Protein AF-A0A1S8YII2-F1 (afdb_monomer)

Structure (mmCIF, N/CA/C/O backbone):
data_AF-A0A1S8YII2-F1
#
_entry.id   AF-A0A1S8YII2-F1
#
loop_
_atom_site.group_PDB
_atom_site.id
_atom_site.type_symbol
_atom_site.label_atom_id
_atom_site.label_alt_id
_atom_site.label_comp_id
_atom_site.label_asym_id
_atom_site.label_entity_id
_atom_site.label_seq_id
_atom_site.pdbx_PDB_ins_code
_atom_site.Cartn_x
_atom_site.Cartn_y
_atom_site.Cartn_z
_atom_site.occupancy
_atom_site.B_iso_or_equiv
_atom_site.auth_seq_id
_atom_site.auth_comp_id
_atom_site.auth_asym_id
_atom_site.auth_atom_id
_atom_site.pdbx_PDB_model_num
ATOM 1 N N . MET A 1 1 ? -54.851 8.291 61.340 1.00 39.44 1 MET A N 1
ATOM 2 C CA . MET A 1 1 ? -53.600 7.552 61.065 1.00 39.44 1 MET A CA 1
ATOM 3 C C . MET A 1 1 ? -53.295 7.708 59.585 1.00 39.44 1 MET A C 1
ATOM 5 O O . MET A 1 1 ? -54.021 7.155 58.773 1.00 39.44 1 MET A O 1
ATOM 9 N N . ASN A 1 2 ? -52.313 8.543 59.239 1.00 35.53 2 ASN A N 1
ATOM 10 C CA . ASN A 1 2 ? -51.890 8.754 57.853 1.00 35.53 2 ASN A CA 1
ATOM 11 C C . ASN A 1 2 ? -50.880 7.670 57.471 1.00 35.53 2 ASN A C 1
ATOM 13 O O . ASN A 1 2 ? -49.806 7.597 58.065 1.00 35.53 2 ASN A O 1
ATOM 17 N N . ILE A 1 3 ? -51.229 6.841 56.490 1.00 39.84 3 ILE A N 1
ATOM 18 C CA . ILE A 1 3 ? -50.326 5.858 55.891 1.00 39.84 3 ILE A CA 1
ATOM 19 C C . ILE A 1 3 ? -49.665 6.533 54.689 1.00 39.84 3 ILE A C 1
ATOM 21 O O . ILE A 1 3 ? -50.237 6.595 53.605 1.00 39.84 3 ILE A O 1
ATOM 25 N N . ASN A 1 4 ? -48.460 7.064 54.895 1.00 37.94 4 ASN A N 1
ATOM 26 C CA . ASN A 1 4 ? -47.567 7.449 53.805 1.00 37.94 4 ASN A CA 1
ATOM 27 C C . ASN A 1 4 ? -46.757 6.217 53.383 1.00 37.94 4 ASN A C 1
ATOM 29 O O . ASN A 1 4 ? -45.759 5.877 54.018 1.00 37.94 4 ASN A O 1
ATOM 33 N N . CYS A 1 5 ? -47.173 5.555 52.304 1.00 40.69 5 CYS A N 1
ATOM 34 C CA . CYS A 1 5 ? -46.329 4.599 51.591 1.00 40.69 5 CYS A CA 1
ATOM 35 C C . CYS A 1 5 ? -45.496 5.348 50.542 1.00 40.69 5 CYS A C 1
ATOM 37 O O . CYS A 1 5 ? -46.027 5.923 49.595 1.00 40.69 5 CYS A O 1
ATOM 39 N N . PHE A 1 6 ? -44.177 5.338 50.737 1.00 37.75 6 PHE A N 1
ATOM 40 C CA . PHE A 1 6 ? -43.181 5.838 49.792 1.00 37.75 6 PHE A CA 1
ATOM 41 C C . PHE A 1 6 ? -43.169 5.016 48.487 1.00 37.75 6 PHE A C 1
ATOM 43 O O . PHE A 1 6 ? -43.299 3.791 48.543 1.00 37.75 6 PHE A O 1
ATOM 50 N N . PRO A 1 7 ? -42.929 5.637 47.317 1.00 44.69 7 PRO A N 1
ATOM 51 C CA . PRO A 1 7 ? -42.734 4.910 46.069 1.00 44.69 7 PRO A CA 1
ATOM 52 C C . PRO A 1 7 ? -41.319 4.314 45.987 1.00 44.69 7 PRO A C 1
ATOM 54 O O . PRO A 1 7 ? -40.313 5.019 46.090 1.00 44.69 7 PRO A O 1
ATOM 57 N N . CYS A 1 8 ? -41.236 3.005 45.740 1.00 38.19 8 CYS A N 1
ATOM 58 C CA . CYS A 1 8 ? -40.006 2.316 45.360 1.00 38.19 8 CYS A CA 1
ATOM 59 C C . CYS A 1 8 ? -39.567 2.742 43.948 1.00 38.19 8 CYS A C 1
ATOM 61 O O . CYS A 1 8 ? -39.968 2.140 42.955 1.00 38.19 8 CYS A O 1
ATOM 63 N N . PHE A 1 9 ? -38.704 3.752 43.842 1.00 37.56 9 PHE A N 1
ATOM 64 C CA . PHE A 1 9 ? -37.941 3.997 42.618 1.00 37.56 9 PHE A CA 1
ATOM 65 C C . PHE A 1 9 ? -36.702 3.095 42.596 1.00 37.56 9 PHE A C 1
ATOM 67 O O . PHE A 1 9 ? -35.643 3.437 43.123 1.00 37.56 9 PHE A O 1
ATOM 74 N N . SER A 1 10 ? -36.816 1.924 41.968 1.00 35.00 10 SER A N 1
ATOM 75 C CA . SER A 1 10 ? -35.649 1.126 41.585 1.00 35.00 10 SER A CA 1
ATOM 76 C C . SER A 1 10 ? -34.852 1.894 40.524 1.00 35.00 10 SER A C 1
ATOM 78 O O . SER A 1 10 ? -35.284 2.008 39.377 1.00 35.00 10 SER A O 1
ATOM 80 N N . LYS A 1 11 ? -33.688 2.445 40.897 1.00 35.94 11 LYS A N 1
ATOM 81 C CA . LYS A 1 11 ? -32.741 3.032 39.935 1.00 35.94 11 LYS A CA 1
ATOM 82 C C . LYS A 1 11 ? -32.378 1.970 38.881 1.00 35.94 11 LYS A C 1
ATOM 84 O O . LYS A 1 11 ? -32.019 0.855 39.267 1.00 35.94 11 LYS A O 1
ATOM 89 N N . PRO A 1 12 ? -32.442 2.273 37.571 1.00 39.12 12 PRO A N 1
ATOM 90 C CA . PRO A 1 12 ? -31.983 1.341 36.550 1.00 39.12 12 PRO A CA 1
ATOM 91 C C . PRO A 1 12 ? -30.497 1.058 36.780 1.00 39.12 12 PRO A C 1
ATOM 93 O O . PRO A 1 12 ? -29.702 1.988 36.913 1.00 39.12 12 PRO A O 1
ATOM 96 N N . SER A 1 13 ? -30.126 -0.224 36.847 1.00 41.66 13 SER A N 1
ATOM 97 C CA . SER A 1 13 ? -28.730 -0.648 36.955 1.00 41.66 13 SER A CA 1
ATOM 98 C C . SER A 1 13 ? -27.932 0.010 35.828 1.00 41.66 13 SER A C 1
ATOM 100 O O . SER A 1 13 ? -28.147 -0.311 34.654 1.00 41.66 13 SER A O 1
ATOM 102 N N . GLN A 1 14 ? -27.054 0.952 36.162 1.00 49.53 14 GLN A N 1
ATOM 103 C CA . GLN A 1 14 ? -26.179 1.597 35.191 1.00 49.53 14 GLN A CA 1
ATOM 104 C C . GLN A 1 14 ? -25.238 0.530 34.629 1.00 49.53 14 GLN A C 1
ATOM 106 O O . GLN A 1 14 ? -24.280 0.117 35.274 1.00 49.53 14 GLN A O 1
ATOM 111 N N . THR A 1 15 ? -25.553 0.006 33.445 1.00 58.09 15 THR A N 1
ATOM 112 C CA . THR A 1 15 ? -24.637 -0.898 32.750 1.00 58.09 15 THR A CA 1
ATOM 113 C C . THR A 1 15 ? -23.505 -0.088 32.140 1.00 58.09 15 THR A C 1
ATOM 115 O O . THR A 1 15 ? -23.730 0.766 31.286 1.00 58.09 15 THR A O 1
ATOM 118 N N . ASP A 1 16 ? -22.292 -0.403 32.574 1.00 83.38 16 ASP A N 1
ATOM 119 C CA . ASP A 1 16 ? -21.041 -0.013 31.935 1.00 83.38 16 ASP A CA 1
ATOM 120 C C . ASP A 1 16 ? -21.067 -0.358 30.430 1.00 83.38 16 ASP A C 1
ATOM 122 O O . ASP A 1 16 ? -21.557 -1.430 30.045 1.00 83.38 16 ASP A O 1
ATOM 126 N N . SER A 1 17 ? -20.551 0.538 29.582 1.00 88.50 17 SER A N 1
ATOM 127 C CA . SER A 1 17 ? -20.379 0.312 28.142 1.00 88.50 17 SER A CA 1
ATOM 128 C C . SER A 1 17 ? -19.656 -1.010 27.873 1.00 88.50 17 SER A C 1
ATOM 130 O O . SER A 1 17 ? -20.108 -1.781 27.022 1.00 88.50 17 SER A O 1
ATOM 132 N N . THR A 1 18 ? -18.621 -1.349 28.652 1.00 91.50 18 THR A N 1
ATOM 133 C CA . THR A 1 18 ? -17.903 -2.633 28.533 1.00 91.50 18 THR A CA 1
ATOM 134 C C . THR A 1 18 ? -18.852 -3.816 28.688 1.00 91.50 18 THR A C 1
ATOM 136 O O . THR A 1 18 ? -18.894 -4.725 27.853 1.00 91.50 18 THR A O 1
ATOM 139 N N . GLN A 1 19 ? -19.699 -3.782 29.719 1.00 91.75 19 GLN A N 1
ATOM 140 C CA . GLN A 1 19 ? -20.666 -4.843 29.977 1.00 91.75 19 GLN A CA 1
ATOM 141 C C . GLN A 1 19 ? -21.759 -4.894 28.900 1.00 91.75 19 GLN A C 1
ATOM 143 O O . GLN A 1 19 ? -22.234 -5.980 28.554 1.00 91.75 19 GLN A O 1
ATOM 148 N N . ALA A 1 20 ? -22.158 -3.747 28.344 1.00 93.19 20 ALA A N 1
ATOM 149 C CA . ALA A 1 20 ? -23.103 -3.691 27.232 1.00 93.19 20 ALA A CA 1
ATOM 150 C C . ALA A 1 20 ? -22.550 -4.416 25.992 1.00 93.19 20 ALA A C 1
ATOM 152 O O . ALA A 1 20 ? -23.236 -5.285 25.442 1.00 93.19 20 ALA A O 1
ATOM 153 N N . PHE A 1 21 ? -21.295 -4.146 25.618 1.00 95.56 21 PHE A N 1
ATOM 154 C CA . PHE A 1 21 ? -20.611 -4.827 24.514 1.00 95.56 21 PHE A CA 1
ATOM 155 C C . PHE A 1 21 ? -20.402 -6.321 24.775 1.00 95.56 21 PHE A C 1
ATOM 157 O O . PHE A 1 21 ? -20.686 -7.137 23.894 1.00 95.56 21 PHE A O 1
ATOM 164 N N . LEU A 1 22 ? -19.982 -6.703 25.985 1.00 94.69 22 LEU A N 1
ATOM 165 C CA . LEU A 1 22 ? -19.824 -8.109 26.370 1.00 94.69 22 LEU A CA 1
ATOM 166 C C . LEU A 1 22 ? -21.144 -8.876 26.262 1.00 94.69 22 LEU A C 1
ATOM 168 O O . LEU A 1 22 ? -21.179 -9.982 25.721 1.00 94.69 22 LEU A O 1
ATOM 172 N N . ASN A 1 23 ? -22.240 -8.290 26.742 1.00 94.25 23 ASN A N 1
ATOM 173 C CA . ASN A 1 23 ? -23.562 -8.905 26.674 1.00 94.25 23 ASN A CA 1
ATOM 174 C C . ASN A 1 23 ? -24.050 -9.045 25.227 1.00 94.25 23 ASN A C 1
ATOM 176 O O . ASN A 1 23 ? -24.561 -10.104 24.858 1.00 94.25 23 ASN A O 1
ATOM 180 N N . ALA A 1 24 ? -23.871 -8.009 24.401 1.00 94.75 24 ALA A N 1
ATOM 181 C CA . ALA A 1 24 ? -24.247 -8.041 22.990 1.00 94.75 24 ALA A CA 1
ATOM 182 C C . ALA A 1 24 ? -23.439 -9.091 22.211 1.00 94.75 24 ALA A C 1
ATOM 184 O O . ALA A 1 24 ? -24.018 -9.901 21.489 1.00 94.75 24 ALA A O 1
ATOM 185 N N . SER A 1 25 ? -22.124 -9.140 22.432 1.00 95.94 25 SER A N 1
ATOM 186 C CA . SER A 1 25 ? -21.221 -10.122 21.826 1.00 95.94 25 SER A CA 1
ATOM 187 C C . SER A 1 25 ? -21.571 -11.552 22.241 1.00 95.94 25 SER A C 1
ATOM 189 O O . SER A 1 25 ? -21.763 -12.412 21.384 1.00 95.94 25 SER A O 1
ATOM 191 N N . LYS A 1 26 ? -21.778 -11.811 23.541 1.00 95.25 26 LYS A N 1
ATOM 192 C CA . LYS A 1 26 ? -22.225 -13.127 24.036 1.00 95.25 26 LYS A CA 1
ATOM 193 C C . LYS A 1 26 ? -23.568 -13.541 23.433 1.00 95.25 26 LYS A C 1
ATOM 195 O O . LYS A 1 26 ? -23.725 -14.691 23.027 1.00 95.25 26 LYS A O 1
ATOM 200 N N . ALA A 1 27 ? -24.530 -12.620 23.355 1.00 94.12 27 ALA A N 1
ATOM 201 C CA . ALA A 1 27 ? -25.830 -12.892 22.749 1.00 94.12 27 ALA A CA 1
ATOM 202 C C . ALA A 1 27 ? -25.712 -13.202 21.249 1.00 94.12 27 ALA A C 1
ATOM 204 O O . ALA A 1 27 ? -26.384 -14.117 20.769 1.00 94.12 27 ALA A O 1
ATOM 205 N N . ALA A 1 28 ? -24.846 -12.479 20.531 1.00 93.75 28 ALA A N 1
ATOM 206 C CA . ALA A 1 28 ? -24.571 -12.718 19.121 1.00 93.75 28 ALA A CA 1
ATOM 207 C C . ALA A 1 28 ? -23.938 -14.094 18.893 1.00 93.75 28 ALA A C 1
ATOM 209 O O . ALA A 1 28 ? -24.423 -14.844 18.050 1.00 93.75 28 ALA A O 1
ATOM 210 N N . SER A 1 29 ? -22.926 -14.456 19.687 1.00 93.88 29 SER A N 1
ATOM 211 C CA . SER A 1 29 ? -22.275 -15.768 19.616 1.00 93.88 29 SER A CA 1
ATOM 212 C C . SER A 1 29 ? -23.240 -16.903 19.943 1.00 93.88 29 SER A C 1
ATOM 214 O O . SER A 1 29 ? -23.325 -17.865 19.190 1.00 93.88 29 SER A O 1
ATOM 216 N N . LYS A 1 30 ? -24.036 -16.774 21.016 1.00 94.31 30 LYS A N 1
ATOM 217 C CA . LYS A 1 30 ? -25.013 -17.803 21.417 1.00 94.31 30 LYS A CA 1
ATOM 218 C C . LYS A 1 30 ? -26.045 -18.086 20.324 1.00 94.31 30 LYS A C 1
ATOM 220 O O . LYS A 1 30 ? -26.485 -19.218 20.177 1.00 94.31 30 LYS A O 1
ATOM 225 N N . LYS A 1 31 ? -26.461 -17.057 19.586 1.00 91.12 31 LYS A N 1
ATOM 226 C CA . LYS A 1 31 ? -27.456 -17.177 18.509 1.00 91.12 31 LYS A CA 1
ATOM 227 C C . LYS A 1 31 ? -26.829 -17.386 17.130 1.00 91.12 31 LYS A C 1
ATOM 229 O O . LYS A 1 31 ? -27.570 -17.439 16.153 1.00 91.12 31 LYS A O 1
ATOM 234 N N . ASN A 1 32 ? -25.496 -17.394 17.049 1.00 92.12 32 ASN A N 1
ATOM 235 C CA . ASN A 1 32 ? -24.723 -17.224 15.819 1.00 92.12 32 ASN A CA 1
ATOM 236 C C . ASN A 1 32 ? -25.285 -16.112 14.904 1.00 92.12 32 ASN A C 1
ATOM 238 O O . ASN A 1 32 ? -25.295 -16.212 13.679 1.00 92.12 32 ASN A O 1
ATOM 242 N N . ARG A 1 33 ? -25.854 -15.064 15.516 1.00 93.12 33 ARG A N 1
ATOM 243 C CA . ARG A 1 33 ? -26.617 -14.032 14.816 1.00 93.12 33 ARG A CA 1
ATOM 244 C C . ARG A 1 33 ? -26.633 -12.708 15.567 1.00 93.12 33 ARG A C 1
ATOM 246 O O . ARG A 1 33 ? -26.982 -12.646 16.742 1.00 93.12 33 ARG A O 1
ATOM 253 N N . VAL A 1 34 ? -26.381 -11.620 14.848 1.00 93.94 34 VAL A N 1
ATOM 254 C CA . VAL A 1 34 ? -26.481 -10.240 15.316 1.00 93.94 34 VAL A CA 1
ATOM 255 C C . VAL A 1 34 ? -27.863 -9.712 14.937 1.00 93.94 34 VAL A C 1
ATOM 257 O O . VAL A 1 34 ? -28.225 -9.556 13.764 1.00 93.94 34 VAL A O 1
ATOM 260 N N . THR A 1 35 ? -28.668 -9.472 15.966 1.00 92.50 35 THR A N 1
ATOM 261 C CA . THR A 1 35 ? -30.063 -9.030 15.834 1.00 92.50 35 THR A CA 1
ATOM 262 C C . THR A 1 35 ? -30.167 -7.515 15.950 1.00 92.50 35 THR A C 1
ATOM 264 O O . THR A 1 35 ? -29.444 -6.917 16.742 1.00 92.50 35 THR A O 1
ATOM 267 N N . THR A 1 36 ? -31.087 -6.901 15.202 1.00 92.06 36 THR A N 1
ATOM 268 C CA . THR A 1 36 ? -31.318 -5.447 15.245 1.00 92.06 36 THR A CA 1
ATOM 269 C C . THR A 1 36 ? -31.695 -4.982 16.651 1.00 92.06 36 THR A C 1
ATOM 271 O O . THR A 1 36 ? -31.054 -4.086 17.181 1.00 92.06 36 THR A O 1
ATOM 274 N N . SER A 1 37 ? -32.612 -5.684 17.322 1.00 91.81 37 SER A N 1
ATOM 275 C CA . SER A 1 37 ? -32.998 -5.367 18.703 1.00 91.81 37 SER A CA 1
ATOM 276 C C . SER A 1 37 ? -31.852 -5.525 19.710 1.00 91.81 37 SER A C 1
ATOM 278 O O . SER A 1 37 ? -31.792 -4.811 20.709 1.00 91.81 37 SER A O 1
ATOM 280 N N . GLY A 1 38 ? -30.918 -6.450 19.465 1.00 90.44 38 GLY A N 1
ATOM 281 C CA . GLY A 1 38 ? -29.693 -6.569 20.256 1.00 90.44 38 GLY A CA 1
ATOM 282 C C . GLY A 1 38 ? -28.774 -5.357 20.092 1.00 90.44 38 GLY A C 1
ATOM 283 O O . GLY A 1 38 ? -28.210 -4.889 21.078 1.00 90.44 38 GLY A O 1
ATOM 284 N N . LEU A 1 39 ? -28.665 -4.830 18.871 1.00 94.31 39 LEU A N 1
ATOM 285 C CA . LEU A 1 39 ? -27.858 -3.650 18.560 1.00 94.31 39 LEU A CA 1
ATOM 286 C C . LEU A 1 39 ? -28.488 -2.346 19.058 1.00 94.31 39 LEU A C 1
ATOM 288 O O . LEU A 1 39 ? -27.782 -1.511 19.606 1.00 94.31 39 LEU A O 1
ATOM 292 N N . GLU A 1 40 ? -29.806 -2.189 18.951 1.00 93.00 40 GLU A N 1
ATOM 293 C CA . GLU A 1 40 ? -30.525 -1.041 19.523 1.00 93.00 40 GLU A CA 1
ATOM 294 C C . GLU A 1 40 ? -30.352 -0.984 21.047 1.00 93.00 40 GLU A C 1
ATOM 296 O O . GLU A 1 40 ? -30.062 0.068 21.616 1.00 93.00 40 GLU A O 1
ATOM 301 N N . LYS A 1 41 ? -30.454 -2.142 21.719 1.00 93.12 41 LYS A N 1
ATOM 302 C CA . LYS A 1 41 ? -30.187 -2.252 23.161 1.00 93.12 41 LYS A CA 1
ATOM 303 C C . LYS A 1 41 ? -28.736 -1.932 23.505 1.00 93.12 41 LYS A C 1
ATOM 305 O O . LYS A 1 41 ? -28.500 -1.326 24.546 1.00 93.12 41 LYS A O 1
ATOM 310 N N . LEU A 1 42 ? -27.781 -2.359 22.675 1.00 94.38 42 LEU A N 1
ATOM 311 C CA . LEU A 1 42 ? -26.368 -2.023 22.844 1.00 94.38 42 LEU A CA 1
ATOM 312 C C . LEU A 1 42 ? -26.171 -0.508 22.759 1.00 94.38 42 LEU A C 1
ATOM 314 O O . LEU A 1 42 ? -25.660 0.072 23.711 1.00 94.38 42 LEU A O 1
ATOM 318 N N . LEU A 1 43 ? -26.630 0.117 21.672 1.00 92.94 43 LEU A N 1
ATOM 319 C CA . LEU A 1 43 ? -26.476 1.550 21.436 1.00 92.94 43 LEU A CA 1
ATOM 320 C C . LEU A 1 43 ? -27.064 2.364 22.590 1.00 92.94 43 LEU A C 1
ATOM 322 O O . LEU A 1 43 ? -26.351 3.144 23.209 1.00 92.94 43 LEU A O 1
ATOM 326 N N . LYS A 1 44 ? -28.314 2.082 22.976 1.00 91.50 44 LYS A N 1
ATOM 327 C CA . LYS A 1 44 ? -28.974 2.778 24.089 1.00 91.50 44 LYS A CA 1
ATOM 328 C C . LYS A 1 44 ? -28.218 2.622 25.412 1.00 91.50 44 LYS A C 1
ATOM 330 O O . LYS A 1 44 ? -28.189 3.546 26.220 1.00 91.50 44 LYS A O 1
ATOM 335 N N . LYS A 1 45 ? -27.629 1.453 25.680 1.00 91.31 45 LYS A N 1
ATOM 336 C CA . LYS A 1 45 ? -26.855 1.230 26.912 1.00 91.31 45 LYS A CA 1
ATOM 337 C C . LYS A 1 45 ? -25.522 1.964 26.904 1.00 91.31 45 LYS A C 1
ATOM 339 O O . LYS A 1 45 ? -25.138 2.482 27.945 1.00 91.31 45 LYS A O 1
ATOM 344 N N . VAL A 1 46 ? -24.841 1.998 25.762 1.00 91.19 46 VAL A N 1
ATOM 345 C CA . VAL A 1 46 ? -23.581 2.729 25.613 1.00 91.19 46 VAL A CA 1
ATOM 346 C C . VAL A 1 46 ? -23.827 4.227 25.739 1.00 91.19 46 VAL A C 1
ATOM 348 O O . VAL A 1 46 ? -23.139 4.873 26.522 1.00 91.19 46 VAL A O 1
ATOM 351 N N . GLU A 1 47 ? -24.854 4.760 25.075 1.00 88.31 47 GLU A N 1
ATOM 352 C CA . GLU A 1 47 ? -25.243 6.174 25.135 1.00 88.31 47 GLU A CA 1
ATOM 353 C C . GLU A 1 47 ? -25.462 6.635 26.584 1.00 88.31 47 GLU A C 1
ATOM 355 O O . GLU A 1 47 ? -24.829 7.584 27.042 1.00 88.31 47 GLU A O 1
ATOM 360 N N . ASN A 1 48 ? -26.248 5.872 27.352 1.00 86.25 48 ASN A N 1
ATOM 361 C CA . ASN A 1 48 ? -26.593 6.184 28.743 1.00 86.25 48 ASN A CA 1
ATOM 362 C C . ASN A 1 48 ? -25.525 5.787 29.778 1.00 86.25 48 ASN A C 1
ATOM 364 O O . ASN A 1 48 ? -25.766 5.911 30.979 1.00 86.25 48 ASN A O 1
ATOM 368 N N . SER A 1 49 ? -24.374 5.261 29.357 1.00 83.19 49 SER A N 1
ATOM 369 C CA . SER A 1 49 ? -23.323 4.862 30.293 1.00 83.19 49 SER A CA 1
ATOM 370 C C . SER A 1 49 ? -22.565 6.094 30.807 1.00 83.19 49 SER A C 1
ATOM 372 O O . SER A 1 49 ? -21.961 6.791 29.993 1.00 83.19 49 SER A O 1
ATOM 374 N N . PRO A 1 50 ? -22.554 6.389 32.119 1.00 74.12 50 PRO A N 1
ATOM 375 C CA . PRO A 1 50 ? -21.841 7.552 32.653 1.00 74.12 50 PRO A CA 1
ATOM 376 C C . PRO A 1 50 ? -20.355 7.273 32.918 1.00 74.12 50 PRO A C 1
ATOM 378 O O . PRO A 1 50 ? -19.628 8.170 33.324 1.00 74.12 50 PRO A O 1
ATOM 381 N N . LYS A 1 51 ? -19.923 6.016 32.779 1.00 78.12 51 LYS A N 1
ATOM 382 C CA . LYS A 1 51 ? -18.610 5.563 33.226 1.00 78.12 51 LYS A CA 1
ATOM 383 C C . LYS A 1 51 ? -17.546 5.883 32.178 1.00 78.12 51 LYS A C 1
ATOM 385 O O . LYS A 1 51 ? -17.713 5.540 31.007 1.00 78.12 51 LYS A O 1
ATOM 390 N N . GLU A 1 52 ? -16.447 6.466 32.636 1.00 84.12 52 GLU A N 1
ATOM 391 C CA . GLU A 1 52 ? -15.221 6.573 31.853 1.00 84.12 52 GLU A CA 1
ATOM 392 C C . GLU A 1 52 ? -14.577 5.191 31.651 1.00 84.12 52 GLU A C 1
ATOM 394 O O . GLU A 1 52 ? -14.669 4.296 32.499 1.00 84.12 52 GLU A O 1
ATOM 399 N N . LEU A 1 53 ? -13.931 4.999 30.506 1.00 84.94 53 LEU A N 1
ATOM 400 C CA . LEU A 1 53 ? -13.362 3.724 30.091 1.00 84.94 53 LEU A CA 1
ATOM 401 C C . LEU A 1 53 ? -11.847 3.736 30.235 1.00 84.94 53 LEU A C 1
ATOM 403 O O . LEU A 1 53 ? -11.157 4.587 29.674 1.00 84.94 53 LEU A O 1
ATOM 407 N N . SER A 1 54 ? -11.332 2.727 30.934 1.00 86.38 54 SER A N 1
ATOM 408 C CA . SER A 1 54 ? -9.901 2.436 30.954 1.00 86.38 54 SER A CA 1
ATOM 409 C C . SER A 1 54 ? -9.432 1.856 29.611 1.00 86.38 54 SER A C 1
ATOM 411 O O . SER A 1 54 ? -10.230 1.359 28.809 1.00 86.38 54 SER A O 1
ATOM 413 N N . LYS A 1 55 ? -8.112 1.814 29.387 1.00 81.44 55 LYS A N 1
ATOM 414 C CA . LYS A 1 55 ? -7.518 1.137 28.218 1.00 81.44 55 LYS A CA 1
ATOM 415 C C . LYS A 1 55 ? -7.995 -0.319 28.098 1.00 81.44 55 LYS A C 1
ATOM 417 O O . LYS A 1 55 ? -8.418 -0.755 27.030 1.00 81.44 55 LYS A O 1
ATOM 422 N N . LYS A 1 56 ? -8.005 -1.049 29.218 1.00 86.06 56 LYS A N 1
ATOM 423 C CA . LYS A 1 56 ? -8.419 -2.460 29.283 1.00 86.06 56 LYS A CA 1
ATOM 424 C C . LYS A 1 56 ? -9.894 -2.656 28.920 1.00 86.06 56 LYS A C 1
ATOM 426 O O . LYS A 1 56 ? -10.236 -3.607 28.219 1.00 86.06 56 LYS A O 1
ATOM 431 N N . ASP A 1 57 ? -10.765 -1.764 29.386 1.00 88.69 57 ASP A N 1
ATOM 432 C CA . ASP A 1 57 ? -12.189 -1.765 29.036 1.00 88.69 57 ASP A CA 1
ATOM 433 C C . ASP A 1 57 ? -12.384 -1.591 27.524 1.00 88.69 57 ASP A C 1
ATOM 435 O O . ASP A 1 57 ? -13.120 -2.340 26.875 1.00 88.69 57 ASP A O 1
ATOM 439 N N . PHE A 1 58 ? -11.656 -0.644 26.936 1.00 87.19 58 PHE A N 1
ATOM 440 C CA . PHE A 1 58 ? -11.725 -0.362 25.509 1.00 87.19 58 PHE A CA 1
ATOM 441 C C . PHE A 1 58 ? -11.192 -1.508 24.637 1.00 87.19 58 PHE A C 1
ATOM 443 O O . PHE A 1 58 ? -11.810 -1.851 23.627 1.00 87.19 58 PHE A O 1
ATOM 450 N N . GLU A 1 59 ? -10.100 -2.163 25.039 1.00 87.94 59 GLU A N 1
ATOM 451 C CA . GLU A 1 59 ? -9.589 -3.371 24.375 1.00 87.94 59 GLU A CA 1
ATOM 452 C C . GLU A 1 59 ? -10.628 -4.504 24.373 1.00 87.94 59 GLU A C 1
ATOM 454 O O . GLU A 1 59 ? -10.849 -5.160 23.348 1.00 87.94 59 GLU A O 1
ATOM 459 N N . GLN A 1 60 ? -11.338 -4.702 25.490 1.00 92.19 60 GLN A N 1
ATOM 460 C CA . GLN A 1 60 ? -12.421 -5.686 25.575 1.00 92.19 60 GLN A CA 1
ATOM 461 C C . GLN A 1 60 ? -13.589 -5.345 24.647 1.00 92.19 60 GLN A C 1
ATOM 463 O O . GLN A 1 60 ? -14.125 -6.230 23.967 1.00 92.19 60 GLN A O 1
ATOM 468 N N . ILE A 1 61 ? -13.978 -4.069 24.595 1.00 93.38 61 ILE A N 1
ATOM 469 C CA . ILE A 1 61 ? -15.013 -3.575 23.685 1.00 93.38 61 ILE A CA 1
ATOM 470 C C . ILE A 1 61 ? -14.599 -3.813 22.227 1.00 93.38 61 ILE A C 1
ATOM 472 O O . ILE A 1 61 ? -15.382 -4.376 21.459 1.00 93.38 61 ILE A O 1
ATOM 476 N N . SER A 1 62 ? -13.365 -3.464 21.857 1.00 90.44 62 SER A N 1
ATOM 477 C CA . SER A 1 62 ? -12.814 -3.688 20.515 1.00 90.44 62 SER A CA 1
ATOM 478 C C . SER A 1 62 ? -12.877 -5.170 20.119 1.00 90.44 62 SER A C 1
ATOM 480 O O . SER A 1 62 ? -13.394 -5.525 19.054 1.00 90.44 62 SER A O 1
ATOM 482 N N . GLY A 1 63 ? -12.487 -6.072 21.028 1.00 93.31 63 GLY A N 1
ATOM 483 C CA . GLY A 1 63 ? -12.621 -7.517 20.826 1.00 93.31 63 GLY A CA 1
ATOM 484 C C . GLY A 1 63 ? -14.074 -7.978 20.635 1.00 93.31 63 GLY A C 1
ATOM 485 O O . GLY A 1 63 ? -14.349 -8.878 19.835 1.00 93.31 63 GLY A O 1
ATOM 486 N N . CYS A 1 64 ? -15.034 -7.356 21.324 1.00 95.06 64 CYS A N 1
ATOM 487 C CA . CYS A 1 64 ? -16.461 -7.626 21.135 1.00 95.06 64 CYS A CA 1
ATOM 488 C C . CYS A 1 64 ? -16.967 -7.151 19.768 1.00 95.06 64 CYS A C 1
ATOM 490 O O . CYS A 1 64 ? -17.698 -7.889 19.104 1.00 95.06 64 CYS A O 1
ATOM 492 N N . VAL A 1 65 ? -16.559 -5.958 19.331 1.00 95.00 65 VAL A N 1
ATOM 493 C CA . VAL A 1 65 ? -16.890 -5.399 18.011 1.00 95.00 65 VAL A CA 1
ATOM 494 C C . VAL A 1 65 ? -16.364 -6.294 16.894 1.00 95.00 65 VAL A C 1
ATOM 496 O O . VAL A 1 65 ? -17.123 -6.630 15.981 1.00 95.00 65 VAL A O 1
ATOM 499 N N . ALA A 1 66 ? -15.110 -6.743 16.985 1.00 93.06 66 ALA A N 1
ATOM 500 C CA . ALA A 1 66 ? -14.508 -7.645 16.005 1.00 93.06 66 ALA A CA 1
ATOM 501 C C . ALA A 1 66 ? -15.287 -8.966 15.895 1.00 93.06 66 ALA A C 1
ATOM 503 O O . ALA A 1 66 ? -15.656 -9.386 14.794 1.00 93.06 66 ALA A O 1
ATOM 504 N N . LYS A 1 67 ? -15.623 -9.582 17.038 1.00 94.62 67 LYS A N 1
ATOM 505 C CA . LYS A 1 67 ? -16.435 -10.810 17.085 1.00 94.62 67 LYS A CA 1
ATOM 506 C C . LYS A 1 67 ? -17.811 -10.610 16.452 1.00 94.62 67 LYS A C 1
ATOM 508 O O . LYS A 1 67 ? -18.190 -11.379 15.571 1.00 94.62 67 LYS A O 1
ATOM 513 N N . MET A 1 68 ? -18.545 -9.570 16.849 1.00 95.12 68 MET A N 1
ATOM 514 C CA . MET A 1 68 ? -19.878 -9.295 16.299 1.00 95.12 68 MET A CA 1
ATOM 515 C C . MET A 1 68 ? -19.830 -9.004 14.799 1.00 95.12 68 MET A C 1
ATOM 517 O O . MET A 1 68 ? -20.667 -9.513 14.057 1.00 95.12 68 MET A O 1
ATOM 521 N N . SER A 1 69 ? -18.837 -8.239 14.343 1.00 93.62 69 SER A N 1
ATOM 522 C CA . SER A 1 69 ? -18.642 -7.929 12.924 1.00 93.62 69 SER A CA 1
ATOM 523 C C . SER A 1 69 ? -18.373 -9.187 12.102 1.00 93.62 69 SER A C 1
ATOM 525 O O . SER A 1 69 ? -18.932 -9.334 11.018 1.00 93.62 69 SER A O 1
ATOM 527 N N . ASN A 1 70 ? -17.575 -10.125 12.625 1.00 93.50 70 ASN A N 1
ATOM 528 C CA . ASN A 1 70 ? -17.313 -11.402 11.963 1.00 93.50 70 ASN A CA 1
ATOM 529 C C . ASN A 1 70 ? -18.585 -12.256 11.840 1.00 93.50 70 ASN A C 1
ATOM 531 O O . ASN A 1 70 ? -18.947 -12.681 10.746 1.00 93.50 70 ASN A O 1
ATOM 535 N N . ILE A 1 71 ? -19.322 -12.434 12.944 1.00 93.94 71 ILE A N 1
ATOM 536 C CA . ILE A 1 71 ? -20.598 -13.172 12.933 1.00 93.94 71 ILE A CA 1
ATOM 537 C C . ILE A 1 71 ? -21.575 -12.507 11.956 1.00 93.94 71 ILE A C 1
ATOM 539 O O . ILE A 1 71 ? -22.297 -13.190 11.238 1.00 93.94 71 ILE A O 1
ATOM 543 N N . LEU A 1 72 ? -21.614 -11.174 11.912 1.00 92.62 72 LEU A N 1
ATOM 544 C CA . LEU A 1 72 ? -22.503 -10.426 11.030 1.00 92.62 72 LEU A CA 1
ATOM 545 C C . LEU A 1 72 ? -22.152 -10.585 9.543 1.00 92.62 72 LEU A C 1
ATOM 547 O O . LEU A 1 72 ? -23.065 -10.731 8.733 1.00 92.62 72 LEU A O 1
ATOM 551 N N . ARG A 1 73 ? -20.864 -10.611 9.181 1.00 90.75 73 ARG A N 1
ATOM 552 C CA . ARG A 1 73 ? -20.427 -10.912 7.805 1.00 90.75 73 ARG A CA 1
ATOM 553 C C . ARG A 1 73 ? -20.844 -12.321 7.376 1.00 90.75 73 ARG A C 1
ATOM 555 O O . ARG A 1 73 ? -21.307 -12.492 6.255 1.00 90.75 73 ARG A O 1
ATOM 562 N N . ASN A 1 74 ? -20.786 -13.284 8.294 1.00 90.31 74 ASN A N 1
ATOM 563 C CA . ASN A 1 74 ? -21.156 -14.680 8.035 1.00 90.31 74 ASN A CA 1
ATOM 564 C C . ASN A 1 74 ? -22.674 -14.943 8.080 1.00 90.31 74 ASN A C 1
ATOM 566 O O . ASN A 1 74 ? -23.118 -16.045 7.782 1.00 90.31 74 ASN A O 1
ATOM 570 N N . GLN A 1 75 ? -23.490 -13.954 8.456 1.00 86.56 75 GLN A N 1
ATOM 571 C CA . GLN A 1 75 ? -24.953 -14.090 8.500 1.00 86.56 75 GLN A CA 1
ATOM 572 C C . GLN A 1 75 ? -25.648 -13.875 7.154 1.00 86.56 75 GLN A C 1
ATOM 574 O O . GLN A 1 75 ? -26.859 -14.073 7.102 1.00 86.56 75 GLN A O 1
ATOM 579 N N . HIS A 1 76 ? -24.943 -13.394 6.121 1.00 83.75 76 HIS A N 1
ATOM 580 C CA . HIS A 1 76 ? -25.530 -13.019 4.823 1.00 83.75 76 HIS A CA 1
ATOM 581 C C . HIS A 1 76 ? -26.806 -12.161 4.961 1.00 83.75 76 HIS A C 1
ATOM 583 O O . HIS A 1 76 ? -27.823 -12.395 4.323 1.00 83.75 76 HIS A O 1
ATOM 589 N N . SER A 1 77 ? -26.776 -11.183 5.869 1.00 82.75 77 SER A N 1
ATOM 590 C CA . SER A 1 77 ? -27.925 -10.327 6.177 1.00 82.75 77 SER A CA 1
ATOM 591 C C . SER A 1 77 ? -28.031 -9.183 5.166 1.00 82.75 77 SER A C 1
ATOM 593 O O . SER A 1 77 ? -27.099 -8.392 5.079 1.00 82.75 77 SER A O 1
ATOM 595 N N . ASP A 1 78 ? -29.196 -8.965 4.552 1.00 85.69 78 ASP A N 1
ATOM 596 C CA . ASP A 1 78 ? -29.430 -7.804 3.662 1.00 85.69 78 ASP A CA 1
ATOM 597 C C . ASP A 1 78 ? -29.210 -6.458 4.378 1.00 85.69 78 ASP A C 1
ATOM 599 O O . ASP A 1 78 ? -28.762 -5.474 3.801 1.00 85.69 78 ASP A O 1
ATOM 603 N N . LYS A 1 79 ? -29.432 -6.441 5.699 1.00 89.12 79 LYS A N 1
ATOM 604 C CA . LYS A 1 79 ? -29.156 -5.301 6.597 1.00 89.12 79 LYS A CA 1
ATOM 605 C C . LYS A 1 79 ? -27.718 -5.254 7.138 1.00 89.12 79 LYS A C 1
ATOM 607 O O . LYS A 1 79 ? -27.485 -4.688 8.205 1.00 89.12 79 LYS A O 1
ATOM 612 N N . LEU A 1 80 ? -26.759 -5.917 6.484 1.00 89.31 80 LEU A N 1
ATOM 613 C CA . LEU A 1 80 ? -25.355 -5.983 6.919 1.00 89.31 80 LEU A CA 1
ATOM 614 C C . LEU A 1 80 ? -24.785 -4.584 7.167 1.00 89.31 80 LEU A C 1
ATOM 616 O O . LEU A 1 80 ? -24.221 -4.329 8.231 1.00 89.31 80 LEU A O 1
ATOM 620 N N . ARG A 1 81 ? -24.979 -3.678 6.204 1.00 89.38 81 ARG A N 1
ATOM 621 C CA . ARG A 1 81 ? -24.469 -2.307 6.272 1.00 89.38 81 ARG A CA 1
ATOM 622 C C . ARG A 1 81 ? -25.056 -1.543 7.457 1.00 89.38 81 ARG A C 1
ATOM 624 O O . ARG A 1 81 ? -24.295 -1.002 8.250 1.00 89.38 81 ARG A O 1
ATOM 631 N N . ASP A 1 82 ? -26.374 -1.575 7.633 1.00 93.12 82 ASP A N 1
ATOM 632 C CA . ASP A 1 82 ? -27.049 -0.869 8.731 1.00 93.12 82 ASP A CA 1
ATOM 633 C C . ASP A 1 82 ? -26.599 -1.386 10.095 1.00 93.12 82 ASP A C 1
ATOM 635 O O . ASP A 1 82 ? -26.297 -0.617 11.004 1.00 93.12 82 ASP A O 1
ATOM 639 N N . LYS A 1 83 ? -26.490 -2.708 10.239 1.00 92.94 83 LYS A N 1
ATOM 640 C CA . LYS A 1 83 ? -26.050 -3.325 11.492 1.00 92.94 83 LYS A CA 1
ATOM 641 C C . LYS A 1 83 ? -24.589 -3.004 11.809 1.00 92.94 83 LYS A C 1
ATOM 643 O O . LYS A 1 83 ? -24.279 -2.730 12.965 1.00 92.94 83 LYS A O 1
ATOM 648 N N . LEU A 1 84 ? -23.704 -2.999 10.809 1.00 93.12 84 LEU A N 1
ATOM 649 C CA . LEU A 1 84 ? -22.324 -2.539 10.989 1.00 93.12 84 LEU A CA 1
ATOM 650 C C . LEU A 1 84 ? -22.282 -1.060 11.380 1.00 93.12 84 LEU A C 1
ATOM 652 O O . LEU A 1 84 ? -21.536 -0.705 12.287 1.00 93.12 84 LEU A O 1
ATOM 656 N N . ASN A 1 85 ? -23.118 -0.217 10.768 1.00 92.94 85 ASN A N 1
ATOM 657 C CA . ASN A 1 85 ? -23.208 1.199 11.123 1.00 92.94 85 ASN A CA 1
ATOM 658 C C . ASN A 1 85 ? -23.621 1.391 12.587 1.00 92.94 85 ASN A C 1
ATOM 660 O O . ASN A 1 85 ? -23.017 2.203 13.279 1.00 92.94 85 ASN A O 1
ATOM 664 N N . VAL A 1 86 ? -24.589 0.617 13.092 1.00 93.56 86 VAL A N 1
ATOM 665 C CA . VAL A 1 86 ? -24.996 0.694 14.507 1.00 93.56 86 VAL A CA 1
ATOM 666 C C . VAL A 1 86 ? -23.880 0.221 15.444 1.00 93.56 86 VAL A C 1
ATOM 668 O O . VAL A 1 86 ? -23.635 0.869 16.460 1.00 93.56 86 VAL A O 1
ATOM 671 N N . ILE A 1 87 ? -23.175 -0.868 15.108 1.00 93.81 87 ILE A N 1
ATOM 672 C CA . ILE A 1 87 ? -22.014 -1.335 15.890 1.00 93.81 87 ILE A CA 1
ATOM 673 C C . ILE A 1 87 ? -20.933 -0.251 15.935 1.00 93.81 87 ILE A C 1
ATOM 675 O O . ILE A 1 87 ? -20.418 0.050 17.009 1.00 93.81 87 ILE A O 1
ATOM 679 N N . ASN A 1 88 ? -20.616 0.346 14.786 1.00 93.06 88 ASN A N 1
ATOM 680 C CA . ASN A 1 88 ? -19.607 1.393 14.679 1.00 93.06 88 ASN A CA 1
ATOM 681 C C . ASN A 1 88 ? -20.021 2.652 15.447 1.00 93.06 88 ASN A C 1
ATOM 683 O O . ASN A 1 88 ? -19.188 3.226 16.135 1.00 93.06 88 ASN A O 1
ATOM 687 N N . ASN A 1 89 ? -21.298 3.042 15.399 1.00 93.25 89 ASN A N 1
ATOM 688 C CA . ASN A 1 89 ? -21.804 4.184 16.160 1.00 93.25 89 ASN A CA 1
ATOM 689 C C . ASN A 1 89 ? -21.675 3.951 17.673 1.00 93.25 89 ASN A C 1
ATOM 691 O O . ASN A 1 89 ? -21.105 4.774 18.384 1.00 93.25 89 ASN A O 1
ATOM 695 N N . ALA A 1 90 ? -22.109 2.785 18.163 1.00 92.69 90 ALA A N 1
ATOM 696 C CA . ALA A 1 90 ? -21.930 2.426 19.568 1.00 92.69 90 ALA A CA 1
ATOM 697 C C . ALA A 1 90 ? -20.441 2.398 19.959 1.00 92.69 90 ALA A C 1
ATOM 699 O O . ALA A 1 90 ? -20.075 2.809 21.056 1.00 92.69 90 ALA A O 1
ATOM 700 N N . PHE A 1 91 ? -19.565 1.922 19.074 1.00 92.62 91 PHE A N 1
ATOM 701 C CA . PHE A 1 91 ? -18.130 1.884 19.343 1.00 92.62 91 PHE A CA 1
ATOM 702 C C . PHE A 1 91 ? -17.517 3.287 19.417 1.00 92.62 91 PHE A C 1
ATOM 704 O O . PHE A 1 91 ? -16.742 3.556 20.333 1.00 92.62 91 PHE A O 1
ATOM 711 N N . SER A 1 92 ? -17.911 4.197 18.523 1.00 88.94 92 SER A N 1
ATOM 712 C CA . SER A 1 92 ? -17.505 5.606 18.567 1.00 88.94 92 SER A CA 1
ATOM 713 C C . SER A 1 92 ? -17.950 6.289 19.860 1.00 88.94 92 SER A C 1
ATOM 715 O O . SER A 1 92 ? -17.134 6.929 20.511 1.00 88.94 92 SER A O 1
ATOM 717 N N . GLN A 1 93 ? -19.197 6.079 20.293 1.00 89.19 93 GLN A N 1
ATOM 718 C CA . GLN A 1 93 ? -19.690 6.636 21.559 1.00 89.19 93 GLN A CA 1
ATOM 719 C C . GLN A 1 93 ? -18.933 6.100 22.779 1.00 89.19 93 GLN A C 1
ATOM 721 O O . GLN A 1 93 ? -18.708 6.829 23.740 1.00 89.19 93 GLN A O 1
ATOM 726 N N . ALA A 1 94 ? -18.532 4.826 22.766 1.00 88.00 94 ALA A N 1
ATOM 727 C CA . ALA A 1 94 ? -17.674 4.291 23.819 1.00 88.00 94 ALA A CA 1
ATOM 728 C C . ALA A 1 94 ? -16.281 4.938 23.777 1.00 88.00 94 ALA A C 1
ATOM 730 O O . ALA A 1 94 ? -15.739 5.298 24.815 1.00 88.00 94 ALA A O 1
ATOM 731 N N . LYS A 1 95 ? -15.716 5.145 22.583 1.00 86.12 95 LYS A N 1
ATOM 732 C CA . LYS A 1 95 ? -14.405 5.782 22.400 1.00 86.12 95 LYS A CA 1
ATOM 733 C C . LYS A 1 95 ? -14.353 7.206 22.964 1.00 86.12 95 LYS A C 1
ATOM 735 O O . LYS A 1 95 ? -13.344 7.578 23.547 1.00 86.12 95 LYS A O 1
ATOM 740 N N . GLU A 1 96 ? -15.434 7.973 22.843 1.00 85.69 96 GLU A N 1
ATOM 741 C CA . GLU A 1 96 ? -15.551 9.326 23.418 1.00 85.69 96 GLU A CA 1
ATOM 742 C C . GLU A 1 96 ? -15.512 9.350 24.954 1.00 85.69 96 GLU A C 1
ATOM 744 O O . GLU A 1 96 ? -15.282 10.401 25.542 1.00 85.69 96 GLU A O 1
ATOM 749 N N . LYS A 1 97 ? -15.710 8.200 25.608 1.00 86.12 97 LYS A N 1
ATOM 750 C CA . LYS A 1 97 ? -15.714 8.055 27.071 1.00 86.12 97 LYS A CA 1
ATOM 751 C C . LYS A 1 97 ? -14.393 7.518 27.619 1.00 86.12 97 LYS A C 1
ATOM 753 O O . LYS A 1 97 ? -14.339 7.134 28.782 1.00 86.12 97 LYS A O 1
ATOM 758 N N . LEU A 1 98 ? -13.345 7.417 26.802 1.00 84.12 98 LEU A N 1
ATOM 759 C CA . LEU A 1 98 ? -12.017 7.016 27.268 1.00 84.12 98 LEU A CA 1
ATOM 760 C C . LEU A 1 98 ? -11.459 8.025 28.280 1.00 84.12 98 LEU A C 1
ATOM 762 O O . LEU A 1 98 ? -11.593 9.231 28.086 1.00 84.12 98 LEU A O 1
ATOM 766 N N . THR A 1 99 ? -10.789 7.533 29.324 1.00 82.75 99 THR A N 1
ATOM 767 C CA . THR A 1 99 ? -10.014 8.404 30.220 1.00 82.75 99 THR A CA 1
ATOM 768 C C . THR A 1 99 ? -8.863 9.060 29.455 1.00 82.75 99 THR A C 1
ATOM 770 O O . THR A 1 99 ? -8.343 8.480 28.498 1.00 82.75 99 THR A O 1
ATOM 773 N N . SER A 1 100 ? -8.413 10.242 29.889 1.00 80.12 100 SER A N 1
ATOM 774 C CA . SER A 1 100 ? -7.239 10.905 29.297 1.00 80.12 100 SER A CA 1
ATOM 775 C C . SER A 1 100 ? -6.004 9.999 29.317 1.00 80.12 100 SER A C 1
ATOM 777 O O . SER A 1 100 ? -5.344 9.848 28.298 1.00 80.12 100 SER A O 1
ATOM 779 N N . GLU A 1 101 ? -5.768 9.285 30.420 1.00 79.44 101 GLU A N 1
ATOM 780 C CA . GLU A 1 101 ? -4.684 8.299 30.544 1.00 79.44 101 GLU A CA 1
ATOM 781 C C . GLU A 1 101 ? -4.788 7.171 29.506 1.00 79.44 101 GLU A C 1
ATOM 783 O O . GLU A 1 101 ? -3.788 6.730 28.939 1.00 79.44 101 GLU A O 1
ATOM 788 N N . ALA A 1 102 ? -6.005 6.687 29.234 1.00 78.81 102 ALA A N 1
ATOM 789 C CA . ALA A 1 102 ? -6.229 5.660 28.226 1.00 78.81 102 ALA A CA 1
ATOM 790 C C . ALA A 1 102 ? -6.054 6.206 26.801 1.00 78.81 102 ALA A C 1
ATOM 792 O O . ALA A 1 102 ? -5.581 5.474 25.929 1.00 78.81 102 ALA A O 1
ATOM 793 N N . ILE A 1 103 ? -6.412 7.472 26.565 1.00 82.06 103 ILE A N 1
ATOM 794 C CA . ILE A 1 103 ? -6.166 8.177 25.301 1.00 82.06 103 ILE A CA 1
ATOM 795 C C . ILE A 1 103 ? -4.660 8.331 25.074 1.00 82.06 103 ILE A C 1
ATOM 797 O O . ILE A 1 103 ? -4.184 7.964 24.001 1.00 82.06 103 ILE A O 1
ATOM 801 N N . ASP A 1 104 ? -3.912 8.783 26.080 1.00 81.00 104 ASP A N 1
ATOM 802 C CA . ASP A 1 104 ? -2.463 8.992 26.001 1.00 81.00 104 ASP A CA 1
ATOM 803 C C . ASP A 1 104 ? -1.719 7.670 25.778 1.00 81.00 104 ASP A C 1
ATOM 805 O O . ASP A 1 104 ? -0.941 7.544 24.831 1.00 81.00 104 ASP A O 1
ATOM 809 N N . ALA A 1 105 ? -2.033 6.631 26.560 1.00 80.56 105 ALA A N 1
ATOM 810 C CA . ALA A 1 105 ? -1.431 5.307 26.394 1.00 80.56 105 ALA A CA 1
ATOM 811 C C . ALA A 1 105 ? -1.728 4.690 25.014 1.00 80.56 105 ALA A C 1
ATOM 813 O O . ALA A 1 105 ? -0.918 3.941 24.462 1.00 80.56 105 ALA A O 1
ATOM 814 N N . ARG A 1 106 ? -2.903 4.982 24.445 1.00 82.81 106 ARG A N 1
ATOM 815 C CA . ARG A 1 106 ? -3.288 4.544 23.097 1.00 82.81 106 ARG A CA 1
ATOM 816 C C . ARG A 1 106 ? -2.585 5.361 22.017 1.00 82.81 106 ARG A C 1
ATOM 818 O O . ARG A 1 106 ? -2.169 4.787 21.013 1.00 82.81 106 ARG A O 1
ATOM 825 N N . ALA A 1 107 ? -2.448 6.669 22.218 1.00 83.81 107 ALA A N 1
ATOM 826 C CA . ALA A 1 107 ? -1.705 7.558 21.337 1.00 83.81 107 ALA A CA 1
ATOM 827 C C . ALA A 1 107 ? -0.239 7.124 21.243 1.00 83.81 107 ALA A C 1
ATOM 829 O O . ALA A 1 107 ? 0.286 7.003 20.139 1.00 83.81 107 ALA A O 1
ATOM 830 N N . GLU A 1 108 ? 0.391 6.812 22.377 1.00 84.75 108 GLU A N 1
ATOM 831 C CA . GLU A 1 108 ? 1.774 6.340 22.441 1.00 84.75 108 GLU A CA 1
ATOM 832 C C . GLU A 1 108 ? 1.956 4.998 21.717 1.00 84.75 108 GLU A C 1
ATOM 834 O O . GLU A 1 108 ? 2.821 4.879 20.850 1.00 84.75 108 GLU A O 1
ATOM 839 N N . GLU A 1 109 ? 1.101 4.007 21.992 1.00 84.94 109 GLU A N 1
ATOM 840 C CA . GLU A 1 109 ? 1.181 2.691 21.346 1.00 84.94 109 GLU A CA 1
ATOM 841 C C . GLU A 1 109 ? 0.933 2.770 19.834 1.00 84.94 109 GLU A C 1
ATOM 843 O O . GLU A 1 109 ? 1.705 2.223 19.038 1.00 84.94 109 GLU A O 1
ATOM 848 N N . ASN A 1 110 ? -0.120 3.482 19.418 1.00 85.06 110 ASN A N 1
ATOM 849 C CA . ASN A 1 110 ? -0.398 3.707 18.003 1.00 85.06 110 ASN A CA 1
ATOM 850 C C . ASN A 1 110 ? 0.771 4.435 17.343 1.00 85.06 110 ASN A C 1
ATOM 852 O O . ASN A 1 110 ? 1.150 4.085 16.223 1.00 85.06 110 ASN A O 1
ATOM 856 N N . SER A 1 111 ? 1.351 5.417 18.038 1.00 84.00 111 SER A N 1
ATOM 857 C CA . SER A 1 111 ? 2.462 6.202 17.524 1.00 84.00 111 SER A CA 1
ATOM 858 C C . SER A 1 111 ? 3.708 5.351 17.307 1.00 84.00 111 SER A C 1
ATOM 860 O O . SER A 1 111 ? 4.267 5.306 16.204 1.00 84.00 111 SER A O 1
ATOM 862 N N . ALA A 1 112 ? 4.081 4.567 18.321 1.00 85.69 112 ALA A N 1
ATOM 863 C CA . ALA A 1 112 ? 5.187 3.623 18.263 1.00 85.69 112 ALA A CA 1
ATOM 864 C C . ALA A 1 112 ? 4.986 2.580 17.154 1.00 85.69 112 ALA A C 1
ATOM 866 O O . ALA A 1 112 ? 5.878 2.372 16.329 1.00 85.69 112 ALA A O 1
ATOM 867 N N . SER A 1 113 ? 3.792 1.983 17.068 1.00 87.38 113 SER A N 1
ATOM 868 C CA . SER A 1 113 ? 3.452 0.996 16.036 1.00 87.38 113 SER A CA 1
ATOM 869 C C . SER A 1 113 ? 3.572 1.580 14.625 1.00 87.38 113 SER A C 1
ATOM 871 O O . SER A 1 113 ? 4.235 1.008 13.753 1.00 87.38 113 SER A O 1
ATOM 873 N N . ARG A 1 114 ? 2.991 2.763 14.389 1.00 86.31 114 ARG A N 1
ATOM 874 C CA . ARG A 1 114 ? 3.074 3.455 13.094 1.00 86.31 114 ARG A CA 1
ATOM 875 C C . ARG A 1 114 ? 4.494 3.891 12.765 1.00 86.31 114 ARG A C 1
ATOM 877 O O . ARG A 1 114 ? 4.900 3.792 11.608 1.00 86.31 114 ARG A O 1
ATOM 884 N N . SER A 1 115 ? 5.263 4.310 13.767 1.00 85.00 115 SER A N 1
ATOM 885 C CA . SER A 1 115 ? 6.666 4.688 13.596 1.00 85.00 115 SER A CA 1
ATOM 886 C C . SER A 1 115 ? 7.490 3.478 13.157 1.00 85.00 115 SER A C 1
ATOM 888 O O . SER A 1 115 ? 8.215 3.555 12.165 1.00 85.00 115 SER A O 1
ATOM 890 N N . GLY A 1 116 ? 7.278 2.320 13.793 1.00 86.50 116 GLY A N 1
ATOM 891 C CA . GLY A 1 116 ? 7.880 1.050 13.388 1.00 86.50 116 GLY A CA 1
ATOM 892 C C . GLY A 1 116 ? 7.543 0.661 11.944 1.00 86.50 116 GLY A C 1
ATOM 893 O O . GLY A 1 116 ? 8.444 0.336 11.170 1.00 86.50 116 GLY A O 1
ATOM 894 N N . GLN A 1 117 ? 6.274 0.776 11.531 1.00 88.69 117 GLN A N 1
ATOM 895 C CA . GLN A 1 117 ? 5.857 0.502 10.144 1.00 88.69 117 GLN A CA 1
ATOM 896 C C . GLN A 1 117 ? 6.557 1.417 9.130 1.00 88.69 117 GLN A C 1
ATOM 898 O O . GLN A 1 117 ? 7.014 0.960 8.082 1.00 88.69 117 GLN A O 1
ATOM 903 N N . ILE A 1 118 ? 6.664 2.709 9.440 1.00 87.50 118 ILE A N 1
ATOM 904 C CA . ILE A 1 118 ? 7.336 3.695 8.587 1.00 87.50 118 ILE A CA 1
ATOM 905 C C . ILE A 1 118 ? 8.833 3.386 8.479 1.00 87.50 118 ILE A C 1
ATOM 907 O O . ILE A 1 118 ? 9.389 3.403 7.379 1.00 87.50 118 ILE A O 1
ATOM 911 N N . GLN A 1 119 ? 9.490 3.066 9.597 1.00 85.62 119 GLN A N 1
ATOM 912 C CA . GLN A 1 119 ? 10.904 2.688 9.610 1.00 85.62 119 GLN A CA 1
ATOM 913 C C . GLN A 1 119 ? 11.157 1.419 8.787 1.00 85.62 119 GLN A C 1
ATOM 915 O O . GLN A 1 119 ? 12.078 1.391 7.968 1.00 85.62 119 GLN A O 1
ATOM 920 N N . GLN A 1 120 ? 10.306 0.401 8.934 1.00 88.19 120 GLN A N 1
ATOM 921 C CA . GLN A 1 120 ? 10.389 -0.831 8.151 1.00 88.19 120 GLN A CA 1
ATOM 922 C C . GLN A 1 120 ? 10.177 -0.576 6.652 1.00 88.19 120 GLN A C 1
ATOM 924 O O . GLN A 1 120 ? 10.909 -1.116 5.817 1.00 88.19 120 GLN A O 1
ATOM 929 N N . ALA A 1 121 ? 9.215 0.275 6.291 1.00 88.19 121 ALA A N 1
ATOM 930 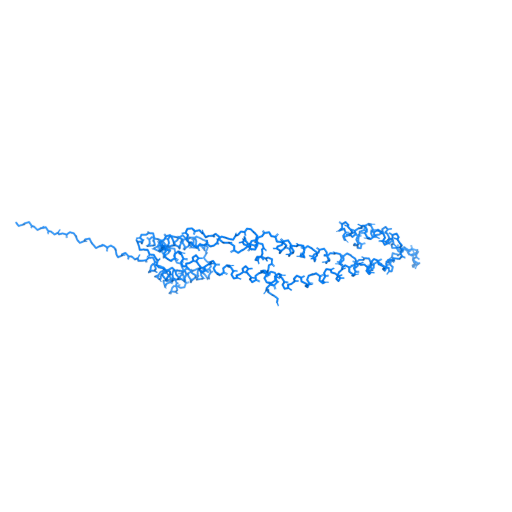C CA . ALA A 1 121 ? 8.972 0.660 4.904 1.00 88.19 121 ALA A CA 1
ATOM 931 C C . ALA A 1 121 ? 10.179 1.393 4.302 1.00 88.19 121 ALA A C 1
ATOM 933 O O . ALA A 1 121 ? 10.627 1.046 3.209 1.00 88.19 121 ALA A O 1
ATOM 934 N N . LEU A 1 122 ? 10.767 2.346 5.034 1.00 86.56 122 LEU A N 1
ATOM 935 C CA . LEU A 1 122 ? 11.998 3.023 4.615 1.00 86.56 122 LEU A CA 1
ATOM 936 C C . LEU A 1 122 ? 13.138 2.032 4.390 1.00 86.56 122 LEU A C 1
ATOM 938 O O . LEU A 1 122 ? 13.848 2.133 3.388 1.00 86.56 122 LEU A O 1
ATOM 942 N N . GLN A 1 123 ? 13.308 1.073 5.300 1.00 87.19 123 GLN A N 1
ATOM 943 C CA . GLN A 1 123 ? 14.346 0.061 5.163 1.00 87.19 123 GLN A CA 1
ATOM 944 C C . GLN A 1 123 ? 14.108 -0.835 3.944 1.00 87.19 123 GLN A C 1
ATOM 946 O O . GLN A 1 123 ? 15.041 -1.099 3.190 1.00 87.19 123 GLN A O 1
ATOM 951 N N . THR A 1 124 ? 12.859 -1.234 3.700 1.00 89.19 124 THR A N 1
ATOM 952 C CA . THR A 1 124 ? 12.473 -2.020 2.519 1.00 89.19 124 THR A CA 1
ATOM 953 C C . THR A 1 124 ? 12.877 -1.300 1.235 1.00 89.19 124 THR A C 1
ATOM 955 O O . THR A 1 124 ? 13.548 -1.889 0.391 1.00 89.19 124 THR A O 1
ATOM 958 N N . ILE A 1 125 ? 12.545 -0.008 1.101 1.00 87.19 125 ILE A N 1
ATOM 959 C CA . ILE A 1 125 ? 12.893 0.743 -0.111 1.00 87.19 125 ILE A CA 1
ATOM 960 C C . ILE A 1 125 ? 14.416 0.907 -0.244 1.00 87.19 125 ILE A C 1
ATOM 962 O O . ILE A 1 125 ? 14.956 0.735 -1.334 1.00 87.19 125 ILE A O 1
ATOM 966 N N . ARG A 1 126 ? 15.136 1.180 0.853 1.00 86.00 126 ARG A N 1
ATOM 967 C CA . ARG A 1 126 ? 16.609 1.253 0.828 1.00 86.00 126 ARG A CA 1
ATOM 968 C C . ARG A 1 126 ? 17.249 -0.054 0.371 1.00 86.00 126 ARG A C 1
ATOM 970 O O . ARG A 1 126 ? 18.210 -0.007 -0.385 1.00 86.00 126 ARG A O 1
ATOM 977 N N . ASN A 1 127 ? 16.704 -1.194 0.788 1.00 88.75 127 ASN A N 1
ATOM 978 C CA . ASN A 1 127 ? 17.229 -2.506 0.419 1.00 88.75 127 ASN A CA 1
ATOM 979 C C . ASN A 1 127 ? 16.990 -2.837 -1.063 1.00 88.75 127 ASN A C 1
ATOM 981 O O . ASN A 1 127 ? 17.853 -3.434 -1.699 1.00 88.75 127 ASN A O 1
ATOM 985 N N . ILE A 1 128 ? 15.844 -2.446 -1.633 1.00 89.06 128 ILE A N 1
ATOM 986 C CA . ILE A 1 128 ? 15.547 -2.708 -3.055 1.00 89.06 128 ILE A CA 1
ATOM 987 C C . ILE A 1 128 ? 16.199 -1.696 -3.998 1.00 89.06 128 ILE A C 1
ATOM 989 O O . ILE A 1 128 ? 16.360 -1.994 -5.180 1.00 89.06 128 ILE A O 1
ATOM 993 N N . LEU A 1 129 ? 16.548 -0.500 -3.513 1.00 88.31 129 LEU A N 1
ATOM 994 C CA . LEU A 1 129 ? 17.040 0.588 -4.356 1.00 88.31 129 LEU A CA 1
ATOM 995 C C . LEU A 1 129 ? 18.264 0.173 -5.199 1.00 88.31 129 LEU A C 1
ATOM 997 O O . LEU A 1 129 ? 18.193 0.349 -6.416 1.00 88.31 129 LEU A O 1
ATOM 1001 N N . PRO A 1 130 ? 19.308 -0.479 -4.643 1.00 90.50 130 PRO A N 1
ATOM 1002 C CA . PRO A 1 130 ? 20.432 -0.969 -5.442 1.00 90.50 130 PRO A CA 1
ATOM 1003 C C . PRO A 1 130 ? 20.017 -1.982 -6.515 1.00 90.50 130 PRO A C 1
ATOM 1005 O O . PRO A 1 130 ? 20.551 -1.976 -7.622 1.00 90.50 130 PRO A O 1
ATOM 1008 N N . ALA A 1 131 ? 19.042 -2.849 -6.221 1.00 89.38 131 ALA A N 1
ATOM 1009 C CA . ALA A 1 131 ? 18.548 -3.829 -7.186 1.00 89.38 131 ALA A CA 1
ATOM 1010 C C . ALA A 1 131 ? 17.795 -3.157 -8.346 1.00 89.38 131 ALA A C 1
ATOM 1012 O O . ALA A 1 131 ? 17.969 -3.551 -9.500 1.00 89.38 131 ALA A O 1
ATOM 1013 N N . LEU A 1 132 ? 17.000 -2.119 -8.059 1.00 89.38 132 LEU A N 1
ATOM 1014 C CA . LEU A 1 132 ? 16.333 -1.309 -9.082 1.00 89.38 132 LEU A CA 1
ATOM 1015 C C . LEU A 1 132 ? 17.350 -0.551 -9.946 1.00 89.38 132 LEU A C 1
ATOM 1017 O O . LEU A 1 132 ? 17.207 -0.524 -11.165 1.00 89.38 132 LEU A O 1
ATOM 1021 N N . GLU A 1 133 ? 18.390 0.021 -9.337 1.00 90.94 133 GLU A N 1
ATOM 1022 C CA . GLU A 1 133 ? 19.475 0.705 -10.052 1.00 90.94 133 GLU A CA 1
ATOM 1023 C C . GLU A 1 133 ? 20.253 -0.251 -10.959 1.00 90.94 133 GLU A C 1
ATOM 1025 O O . GLU A 1 133 ? 20.546 0.081 -12.106 1.00 90.94 133 GLU A O 1
ATOM 1030 N N . ASN A 1 134 ? 20.551 -1.460 -10.483 1.00 91.75 134 ASN A N 1
ATOM 1031 C CA . ASN A 1 134 ? 21.220 -2.473 -11.295 1.00 91.75 134 ASN A CA 1
ATOM 1032 C C . ASN A 1 134 ? 20.339 -2.933 -12.460 1.00 91.75 134 ASN A C 1
ATOM 1034 O O . ASN A 1 134 ? 20.815 -3.000 -13.590 1.00 91.75 134 ASN A O 1
ATOM 1038 N N . LYS A 1 135 ? 19.043 -3.167 -12.223 1.00 89.06 135 LYS A N 1
ATOM 1039 C CA . LYS A 1 135 ? 18.099 -3.534 -13.288 1.00 89.06 135 LYS A CA 1
ATOM 1040 C C . LYS A 1 135 ? 17.899 -2.421 -14.315 1.00 89.06 135 LYS A C 1
ATOM 1042 O O . LYS A 1 135 ? 17.772 -2.707 -15.500 1.00 89.06 135 LYS A O 1
ATOM 1047 N N . GLU A 1 136 ? 17.879 -1.159 -13.889 1.00 92.00 136 GLU A N 1
ATOM 1048 C CA . GLU A 1 136 ? 17.836 -0.016 -14.807 1.00 92.00 136 GLU A CA 1
ATOM 1049 C C . GLU A 1 136 ? 19.072 0.006 -15.714 1.00 92.00 136 GLU A C 1
ATOM 1051 O O . GLU A 1 136 ? 18.924 0.102 -16.935 1.00 92.00 136 GLU A O 1
ATOM 1056 N N . LYS A 1 137 ? 20.268 -0.190 -15.141 1.00 90.19 137 LYS A N 1
ATOM 1057 C CA . LYS A 1 137 ? 21.525 -0.281 -15.899 1.00 90.19 137 LYS A CA 1
ATOM 1058 C C . LYS A 1 137 ? 21.540 -1.462 -16.869 1.00 90.19 137 LYS A C 1
ATOM 1060 O O . LYS A 1 137 ? 21.996 -1.295 -17.999 1.00 90.19 137 LYS A O 1
ATOM 1065 N N . GLU A 1 138 ? 21.047 -2.630 -16.452 1.00 90.75 138 GLU A N 1
ATOM 1066 C CA . GLU A 1 138 ? 20.909 -3.814 -17.312 1.00 90.75 138 GLU A CA 1
ATOM 1067 C C . GLU A 1 138 ? 20.039 -3.505 -18.532 1.00 90.75 138 GLU A C 1
ATOM 1069 O O . GLU A 1 138 ? 20.498 -3.664 -19.661 1.00 90.75 138 GLU A O 1
ATOM 1074 N N . TYR A 1 139 ? 18.837 -2.957 -18.332 1.00 90.00 139 TYR A N 1
ATOM 1075 C CA . TYR A 1 139 ? 17.969 -2.592 -19.451 1.00 90.00 139 TYR A CA 1
ATOM 1076 C C . TYR A 1 139 ? 18.580 -1.509 -20.341 1.00 90.00 139 TYR A C 1
ATOM 1078 O O . TYR A 1 139 ? 18.478 -1.585 -21.563 1.00 90.00 139 TYR A O 1
ATOM 1086 N N . ARG A 1 140 ? 19.260 -0.514 -19.764 1.00 88.75 140 ARG A N 1
ATOM 1087 C CA . ARG A 1 140 ? 19.956 0.513 -20.548 1.00 88.75 140 ARG A CA 1
ATOM 1088 C C . ARG A 1 140 ? 21.053 -0.093 -21.430 1.00 88.75 140 ARG A C 1
ATOM 1090 O O . ARG A 1 140 ? 21.233 0.352 -22.564 1.00 88.75 140 ARG A O 1
ATOM 1097 N N . LYS A 1 141 ? 21.761 -1.112 -20.932 1.00 89.94 141 LYS A N 1
ATOM 1098 C CA . LYS A 1 141 ? 22.742 -1.878 -21.710 1.00 89.94 141 LYS A CA 1
ATOM 1099 C C . LYS A 1 141 ? 22.065 -2.698 -22.808 1.00 89.94 141 LYS A C 1
ATOM 1101 O O . LYS A 1 141 ? 22.490 -2.607 -23.953 1.00 89.94 141 LYS A O 1
ATOM 1106 N N . GLU A 1 142 ? 20.987 -3.416 -22.494 1.00 88.75 14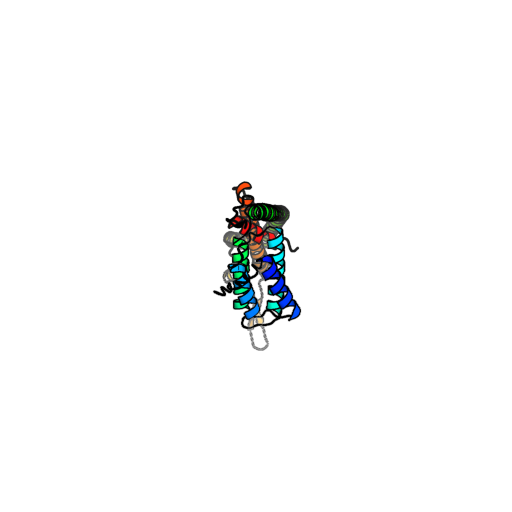2 GLU A N 1
ATOM 1107 C CA . GLU A 1 142 ? 20.213 -4.180 -23.483 1.00 88.75 142 GLU A CA 1
ATOM 1108 C C . GLU A 1 142 ? 19.691 -3.287 -24.619 1.00 88.75 142 GLU A C 1
ATOM 1110 O O . GLU A 1 142 ? 19.803 -3.647 -25.790 1.00 88.75 142 GLU A O 1
ATOM 1115 N N . ILE A 1 143 ? 19.201 -2.086 -24.292 1.00 87.44 143 ILE A N 1
ATOM 1116 C CA . ILE A 1 143 ? 18.794 -1.080 -25.281 1.00 87.44 143 ILE A CA 1
ATOM 1117 C C . ILE A 1 143 ? 19.982 -0.671 -26.158 1.00 87.44 143 ILE A C 1
ATOM 1119 O O . ILE A 1 143 ? 19.858 -0.629 -27.382 1.00 87.44 143 ILE A O 1
ATOM 1123 N N . ALA A 1 144 ? 21.137 -0.363 -25.561 1.00 87.88 144 ALA A N 1
ATOM 1124 C CA . ALA A 1 144 ? 22.326 0.031 -26.314 1.00 87.88 144 ALA A CA 1
ATOM 1125 C C . ALA A 1 144 ? 22.806 -1.087 -27.256 1.00 87.88 144 ALA A C 1
ATOM 1127 O O . ALA A 1 144 ? 23.109 -0.821 -28.422 1.00 87.88 144 ALA A O 1
ATOM 1128 N N . ASP A 1 145 ? 22.815 -2.331 -26.780 1.00 86.12 145 ASP A N 1
ATOM 1129 C CA . ASP A 1 145 ? 23.190 -3.507 -27.564 1.00 86.12 145 ASP A CA 1
ATOM 1130 C C . ASP A 1 145 ? 22.204 -3.748 -28.715 1.00 86.12 145 ASP A C 1
ATOM 1132 O O . ASP A 1 145 ? 22.623 -3.997 -29.848 1.00 86.12 145 ASP A O 1
ATOM 1136 N N . ALA A 1 146 ? 20.900 -3.603 -28.468 1.00 82.25 146 ALA A N 1
ATOM 1137 C CA . ALA A 1 146 ? 19.871 -3.715 -29.496 1.00 82.25 146 ALA A CA 1
ATOM 1138 C C . ALA A 1 146 ? 19.986 -2.608 -30.561 1.00 82.25 146 ALA A C 1
ATOM 1140 O O . ALA A 1 146 ? 19.913 -2.904 -31.753 1.00 82.25 146 ALA A O 1
ATOM 1141 N N . ILE A 1 147 ? 20.284 -1.360 -30.170 1.00 85.00 147 ILE A N 1
ATOM 1142 C CA . ILE A 1 147 ? 20.598 -0.276 -31.119 1.00 85.00 147 ILE A CA 1
ATOM 1143 C C . ILE A 1 147 ? 21.851 -0.621 -31.938 1.00 85.00 147 ILE A C 1
ATOM 1145 O O . ILE A 1 147 ? 21.896 -0.392 -33.145 1.00 85.00 147 ILE A O 1
ATOM 1149 N N . ASN A 1 148 ? 22.892 -1.180 -31.323 1.00 85.00 148 ASN A N 1
ATOM 1150 C CA . ASN A 1 148 ? 24.138 -1.484 -32.032 1.00 85.00 148 ASN A CA 1
ATOM 1151 C C . ASN A 1 148 ? 23.978 -2.577 -33.101 1.00 85.00 148 ASN A C 1
ATOM 1153 O O . ASN A 1 148 ? 24.709 -2.544 -34.094 1.00 85.00 148 ASN A O 1
ATOM 1157 N N . ARG A 1 149 ? 23.001 -3.478 -32.937 1.00 80.00 149 ARG A N 1
ATOM 1158 C CA . ARG A 1 149 ? 22.652 -4.545 -33.895 1.00 80.00 149 ARG A CA 1
ATOM 1159 C C . ARG A 1 149 ? 21.896 -4.062 -35.136 1.00 80.00 149 ARG A C 1
ATOM 1161 O O . ARG A 1 149 ? 21.649 -4.868 -36.029 1.00 80.00 149 ARG A O 1
ATOM 1168 N N . LEU A 1 150 ? 21.518 -2.787 -35.195 1.00 78.81 150 LEU A N 1
ATOM 1169 C CA . LEU A 1 150 ? 20.846 -2.200 -36.354 1.00 78.81 150 LEU A CA 1
ATOM 1170 C C . LEU A 1 150 ? 21.797 -2.086 -37.558 1.00 78.81 150 LEU A C 1
ATOM 1172 O O . LEU A 1 150 ? 22.998 -1.874 -37.355 1.00 78.81 150 LEU A O 1
ATOM 1176 N N . PRO A 1 151 ? 21.275 -2.190 -38.795 1.00 73.25 151 PRO A N 1
ATOM 1177 C CA . PRO A 1 151 ? 22.098 -2.380 -39.990 1.00 73.25 151 PRO A CA 1
ATOM 1178 C C . PRO A 1 151 ? 22.927 -1.150 -40.372 1.00 73.25 151 PRO A C 1
ATOM 1180 O O . PRO A 1 151 ? 24.050 -1.304 -40.845 1.00 73.25 151 PRO A O 1
ATOM 1183 N N . ASP A 1 152 ? 22.426 0.067 -40.134 1.00 81.31 152 ASP A N 1
ATOM 1184 C CA . ASP A 1 152 ? 23.104 1.299 -40.550 1.00 81.31 152 ASP A CA 1
ATOM 1185 C C . ASP A 1 152 ? 23.039 2.436 -39.510 1.00 81.31 152 ASP A C 1
ATOM 1187 O O . ASP A 1 152 ? 22.339 2.382 -38.493 1.00 81.31 152 ASP A O 1
ATOM 1191 N N . THR A 1 153 ? 23.821 3.490 -39.753 1.00 84.62 153 THR A N 1
ATOM 1192 C CA . THR A 1 153 ? 23.941 4.664 -38.874 1.00 84.62 153 THR A CA 1
ATOM 1193 C C . THR A 1 153 ? 22.666 5.504 -38.803 1.00 84.62 153 THR A C 1
ATOM 1195 O O . THR A 1 153 ? 22.396 6.100 -37.756 1.00 84.62 153 THR A O 1
ATOM 1198 N N . LYS A 1 154 ? 21.857 5.535 -39.866 1.00 82.50 154 LYS A N 1
ATOM 1199 C CA . LYS A 1 154 ? 20.596 6.284 -39.919 1.00 82.50 154 LYS A CA 1
ATOM 1200 C C . LYS A 1 154 ? 19.540 5.611 -39.041 1.00 82.50 154 LYS A C 1
ATOM 1202 O O . LYS A 1 154 ? 18.924 6.291 -38.221 1.00 82.50 154 LYS A O 1
ATOM 1207 N N . ALA A 1 155 ? 19.402 4.289 -39.129 1.00 78.56 155 ALA A N 1
ATOM 1208 C CA . ALA A 1 155 ? 18.546 3.481 -38.267 1.00 78.56 155 ALA A CA 1
ATOM 1209 C C . ALA A 1 155 ? 18.961 3.609 -36.793 1.00 78.56 155 ALA A C 1
ATOM 1211 O O . ALA A 1 155 ? 18.116 3.850 -35.930 1.00 78.56 155 ALA A O 1
ATOM 1212 N N . LYS A 1 156 ? 20.271 3.558 -36.503 1.00 86.38 156 LYS A N 1
ATOM 1213 C CA . LYS A 1 156 ? 20.819 3.788 -35.150 1.00 86.38 156 LYS A CA 1
ATOM 1214 C C . LYS A 1 156 ? 20.477 5.170 -34.603 1.00 86.38 156 LYS A C 1
ATOM 1216 O O . LYS A 1 156 ? 20.049 5.290 -33.456 1.00 86.38 156 LYS A O 1
ATOM 1221 N N . SER A 1 157 ? 20.668 6.211 -35.413 1.00 86.50 157 SER A N 1
ATOM 1222 C CA . SER A 1 157 ? 20.352 7.592 -35.035 1.00 86.50 157 SER A CA 1
ATOM 1223 C C . SER A 1 157 ? 18.858 7.756 -34.743 1.00 86.50 157 SER A C 1
ATOM 1225 O O . SER A 1 157 ? 18.479 8.270 -33.689 1.00 86.50 157 SER A O 1
ATOM 1227 N N . LYS A 1 158 ? 18.001 7.216 -35.620 1.00 84.31 158 LYS A N 1
ATOM 1228 C CA . LYS A 1 158 ? 16.549 7.300 -35.458 1.00 84.31 158 LYS A CA 1
ATOM 1229 C C . LYS A 1 158 ? 16.049 6.538 -34.231 1.00 84.31 158 LYS A C 1
ATOM 1231 O O . LYS A 1 158 ? 15.214 7.060 -33.497 1.00 84.31 158 LYS A O 1
ATOM 1236 N N . ALA A 1 159 ? 16.595 5.352 -33.958 1.00 84.19 159 ALA A N 1
ATOM 1237 C CA . ALA A 1 159 ? 16.267 4.584 -32.759 1.00 84.19 159 ALA A CA 1
ATOM 1238 C C . ALA A 1 159 ? 16.591 5.366 -31.473 1.00 84.19 159 ALA A C 1
ATOM 1240 O O . ALA A 1 159 ? 15.757 5.441 -30.571 1.00 84.19 159 ALA A O 1
ATOM 1241 N N . ARG A 1 160 ? 17.765 6.015 -31.405 1.00 88.44 160 ARG A N 1
ATOM 1242 C CA . ARG A 1 160 ? 18.152 6.856 -30.256 1.00 88.44 160 ARG A CA 1
ATOM 1243 C C . ARG A 1 160 ? 17.197 8.030 -30.045 1.00 88.44 160 ARG A C 1
ATOM 1245 O O . ARG A 1 160 ? 16.832 8.301 -28.906 1.00 88.44 160 ARG A O 1
ATOM 1252 N N . GLU A 1 161 ? 16.770 8.695 -31.119 1.00 89.00 161 GLU A N 1
ATOM 1253 C CA . GLU A 1 161 ? 15.789 9.788 -31.052 1.00 89.00 161 GLU A CA 1
ATOM 1254 C C . GLU A 1 161 ? 14.449 9.305 -30.469 1.00 89.00 161 GLU A C 1
ATOM 1256 O O . GLU A 1 161 ? 13.904 9.927 -29.557 1.00 89.00 161 GLU A O 1
ATOM 1261 N N . ILE A 1 162 ? 13.931 8.178 -30.967 1.00 86.12 162 ILE A N 1
ATOM 1262 C CA . ILE A 1 162 ? 12.646 7.605 -30.539 1.00 86.12 162 ILE A CA 1
ATOM 1263 C C . ILE A 1 162 ? 12.695 7.175 -29.065 1.00 86.12 162 ILE A C 1
ATOM 1265 O O . ILE A 1 162 ? 11.786 7.496 -28.297 1.00 86.12 162 ILE A O 1
ATOM 1269 N N . ILE A 1 163 ? 13.769 6.492 -28.657 1.00 86.00 163 ILE A N 1
ATOM 1270 C CA . ILE A 1 163 ? 13.987 6.059 -27.267 1.00 86.00 163 ILE A CA 1
ATOM 1271 C C . ILE A 1 163 ? 14.140 7.264 -26.341 1.00 86.00 163 ILE A C 1
ATOM 1273 O O . ILE A 1 163 ? 13.540 7.283 -25.270 1.00 86.00 163 ILE A O 1
ATOM 1277 N N . GLY A 1 164 ? 14.872 8.299 -26.766 1.00 84.56 164 GLY A N 1
ATOM 1278 C CA . GLY A 1 164 ? 15.021 9.541 -26.005 1.00 84.56 164 GLY A CA 1
ATOM 1279 C C . GLY A 1 164 ? 13.692 10.262 -25.754 1.00 84.56 164 GLY A C 1
ATOM 1280 O O . GLY A 1 164 ? 13.544 10.931 -24.736 1.00 84.56 164 GLY A O 1
ATOM 1281 N N . ARG A 1 165 ? 12.702 10.081 -26.639 1.00 87.19 165 ARG A N 1
ATOM 1282 C CA . ARG A 1 165 ? 11.325 10.579 -26.466 1.00 87.19 165 ARG A CA 1
ATOM 1283 C C . ARG A 1 165 ? 10.409 9.618 -25.701 1.00 87.19 165 ARG A C 1
ATOM 1285 O O . ARG A 1 165 ? 9.266 9.963 -25.429 1.00 87.19 165 ARG A O 1
ATOM 1292 N N . GLY A 1 166 ? 10.876 8.415 -25.364 1.00 83.62 166 GLY A N 1
ATOM 1293 C CA . GLY A 1 166 ? 10.078 7.387 -24.691 1.00 83.62 166 GLY A CA 1
ATOM 1294 C C . GLY A 1 166 ? 9.006 6.739 -25.576 1.00 83.62 166 GLY A C 1
ATOM 1295 O O . GLY A 1 166 ? 8.057 6.152 -25.060 1.00 83.62 166 GLY A O 1
ATOM 1296 N N . HIS A 1 167 ? 9.126 6.843 -26.902 1.00 86.38 167 HIS A N 1
ATOM 1297 C CA . HIS A 1 167 ? 8.131 6.345 -27.856 1.00 86.38 167 HIS A CA 1
ATOM 1298 C C . HIS A 1 167 ? 8.394 4.880 -28.238 1.00 86.38 167 HIS A C 1
ATOM 1300 O O . HIS A 1 167 ? 8.622 4.562 -29.402 1.00 86.38 167 HIS A O 1
ATOM 1306 N N . TYR A 1 168 ? 8.376 3.964 -27.266 1.00 83.50 168 TYR A N 1
ATOM 1307 C CA . TYR A 1 168 ? 8.757 2.565 -27.518 1.00 83.50 168 TYR A CA 1
ATOM 1308 C C . TYR A 1 168 ? 7.798 1.813 -28.451 1.00 83.50 168 TYR A C 1
ATOM 1310 O O . TYR A 1 168 ? 8.224 0.929 -29.183 1.00 83.50 168 TYR A O 1
ATOM 1318 N N . SER A 1 169 ? 6.527 2.217 -28.510 1.00 82.19 169 SER A N 1
ATOM 1319 C CA . SER A 1 169 ? 5.546 1.650 -29.448 1.00 82.19 169 SER A CA 1
ATOM 1320 C C . SER A 1 169 ? 5.883 1.929 -30.914 1.00 82.19 169 SER A C 1
ATOM 1322 O O . SER A 1 169 ? 5.397 1.240 -31.810 1.00 82.19 169 SER A O 1
ATOM 1324 N N . ALA A 1 170 ? 6.753 2.906 -31.189 1.00 82.50 170 ALA A N 1
ATOM 1325 C CA . ALA A 1 170 ? 7.258 3.142 -32.533 1.00 82.50 170 ALA A CA 1
ATOM 1326 C C . ALA A 1 170 ? 8.161 2.002 -33.029 1.00 82.50 170 ALA A C 1
ATOM 1328 O O . ALA A 1 170 ? 8.388 1.940 -34.236 1.00 82.50 170 ALA A O 1
ATOM 1329 N N . PHE A 1 171 ? 8.631 1.122 -32.130 1.00 79.81 171 PHE A N 1
ATOM 1330 C CA . PHE A 1 171 ? 9.349 -0.114 -32.450 1.00 79.81 171 PHE A CA 1
ATOM 1331 C C . PHE A 1 171 ? 8.431 -1.326 -32.654 1.00 79.81 171 PHE A C 1
ATOM 1333 O O . PHE A 1 171 ? 8.910 -2.404 -33.009 1.00 79.81 171 PHE A O 1
ATOM 1340 N N . SER A 1 172 ? 7.118 -1.153 -32.478 1.00 81.00 172 SER A N 1
ATOM 1341 C CA . SER A 1 172 ? 6.159 -2.228 -32.710 1.00 81.00 172 SER A CA 1
ATOM 1342 C C . SER A 1 172 ? 6.157 -2.673 -34.163 1.00 81.00 172 SER A C 1
ATOM 1344 O O . SER A 1 172 ? 6.487 -1.914 -35.082 1.00 81.00 172 SER A O 1
ATOM 1346 N N . ARG A 1 173 ? 5.762 -3.928 -34.372 1.00 72.38 173 ARG A N 1
ATOM 1347 C CA . ARG A 1 173 ? 5.653 -4.535 -35.703 1.00 72.38 173 ARG A CA 1
ATOM 1348 C C . ARG A 1 173 ? 4.739 -3.733 -36.633 1.00 72.38 173 ARG A C 1
ATOM 1350 O O . ARG A 1 173 ? 5.034 -3.586 -37.817 1.00 72.38 173 ARG A O 1
ATOM 1357 N N . ASP A 1 174 ? 3.653 -3.212 -36.080 1.00 75.81 174 ASP A N 1
ATOM 1358 C CA . ASP A 1 174 ? 2.587 -2.562 -36.842 1.00 75.81 174 ASP A CA 1
ATOM 1359 C C . ASP A 1 174 ? 2.787 -1.041 -36.950 1.00 75.81 174 ASP A C 1
ATOM 1361 O O . ASP A 1 174 ? 1.996 -0.336 -37.575 1.00 75.81 174 ASP A O 1
ATOM 1365 N N . SER A 1 175 ? 3.872 -0.518 -36.373 1.00 80.88 175 SER A N 1
ATOM 1366 C CA . SER A 1 175 ? 4.235 0.890 -36.471 1.00 80.88 175 SER A CA 1
ATOM 1367 C C . SER A 1 175 ? 4.646 1.253 -37.899 1.00 80.88 175 SER A C 1
ATOM 1369 O O . SER A 1 175 ? 5.576 0.678 -38.470 1.00 80.88 175 SER A O 1
ATOM 1371 N N . ALA A 1 176 ? 4.024 2.301 -38.445 1.00 76.75 176 ALA A N 1
ATOM 1372 C CA . ALA A 1 176 ? 4.411 2.889 -39.728 1.00 76.75 176 ALA A CA 1
ATOM 1373 C C . ALA A 1 176 ? 5.888 3.333 -39.751 1.00 76.75 176 ALA A C 1
ATOM 1375 O O . ALA A 1 176 ? 6.535 3.310 -40.797 1.00 76.75 176 ALA A O 1
ATOM 1376 N N . ILE A 1 177 ? 6.447 3.700 -38.591 1.00 73.19 177 ILE A N 1
ATOM 1377 C CA . ILE A 1 177 ? 7.860 4.077 -38.453 1.00 73.19 177 ILE A CA 1
ATOM 1378 C C . ILE A 1 177 ? 8.757 2.848 -38.635 1.00 73.19 177 ILE A C 1
ATOM 1380 O O . ILE A 1 177 ? 9.741 2.923 -39.370 1.00 73.19 177 ILE A O 1
ATOM 1384 N N . THR A 1 178 ? 8.402 1.715 -38.023 1.00 70.69 178 THR A N 1
ATOM 1385 C CA . THR A 1 178 ? 9.113 0.441 -38.212 1.00 70.69 178 THR A CA 1
ATOM 1386 C C . THR A 1 178 ? 9.082 0.018 -39.677 1.00 70.69 178 THR A C 1
ATOM 1388 O O . THR A 1 178 ? 10.129 -0.271 -40.246 1.00 70.69 178 THR A O 1
ATOM 1391 N N . GLN A 1 179 ? 7.907 0.059 -40.311 1.00 72.12 179 GLN A N 1
ATOM 1392 C CA . GLN A 1 179 ? 7.729 -0.333 -41.715 1.00 72.12 179 GLN A CA 1
ATOM 1393 C C . GLN A 1 179 ? 8.465 0.591 -42.697 1.00 72.12 179 GLN A C 1
ATOM 1395 O O . GLN A 1 179 ? 8.930 0.139 -43.739 1.00 72.12 179 GLN A O 1
ATOM 1400 N N . SER A 1 180 ? 8.600 1.881 -42.372 1.00 73.38 180 SER A N 1
ATOM 1401 C CA . SER A 1 180 ? 9.361 2.834 -43.188 1.00 73.38 180 SER A CA 1
ATOM 1402 C C . SER A 1 180 ? 10.876 2.622 -43.091 1.00 73.38 180 SER A C 1
ATOM 1404 O O . SER A 1 180 ? 11.585 2.832 -44.074 1.00 73.38 180 SER A O 1
ATOM 1406 N N . LEU A 1 181 ? 11.377 2.226 -41.918 1.00 68.06 181 LEU A N 1
ATOM 1407 C CA . LEU A 1 181 ? 12.805 1.996 -41.677 1.00 68.06 181 LEU A CA 1
ATOM 1408 C C . LEU A 1 181 ? 13.258 0.592 -42.102 1.00 68.06 181 LEU A C 1
ATOM 1410 O O . LEU A 1 181 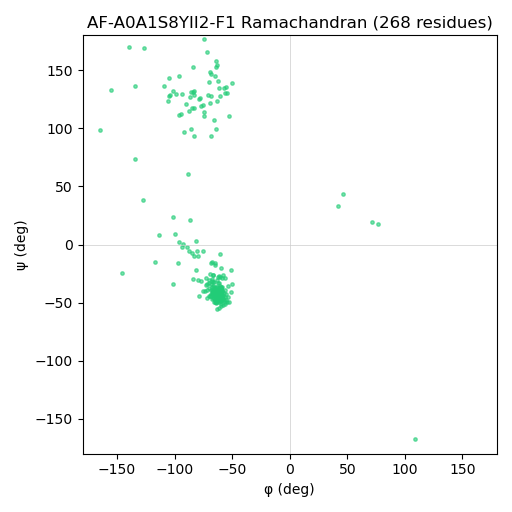? 14.408 0.423 -42.496 1.00 68.06 181 LEU A O 1
ATOM 1414 N N . PHE A 1 182 ? 12.355 -0.388 -42.044 1.00 66.50 182 PHE A N 1
ATOM 1415 C CA . PHE A 1 182 ? 12.586 -1.785 -42.407 1.00 66.50 182 PHE A CA 1
ATOM 1416 C C . PHE A 1 182 ? 11.426 -2.284 -43.273 1.00 66.50 182 PHE A C 1
ATOM 1418 O O . PHE A 1 182 ? 10.567 -3.023 -42.784 1.00 66.50 182 PHE A O 1
ATOM 1425 N N . PRO A 1 183 ? 11.352 -1.862 -44.545 1.00 67.06 183 PRO A N 1
ATOM 1426 C CA . PRO A 1 183 ? 10.307 -2.339 -45.433 1.00 67.06 183 PRO A CA 1
ATOM 1427 C C . PRO A 1 183 ? 10.432 -3.856 -45.608 1.00 67.06 183 PRO A C 1
ATOM 1429 O O . PRO A 1 183 ? 11.530 -4.380 -45.821 1.00 67.06 183 PRO A O 1
ATOM 1432 N N . ASP A 1 184 ? 9.302 -4.560 -45.523 1.00 70.56 184 ASP A N 1
ATOM 1433 C CA . ASP A 1 184 ? 9.247 -5.983 -45.853 1.00 70.56 184 ASP A CA 1
ATOM 1434 C C . ASP A 1 184 ? 9.777 -6.195 -47.275 1.00 70.56 184 ASP A C 1
ATOM 1436 O O . ASP A 1 184 ? 9.420 -5.477 -48.218 1.00 70.56 184 ASP A O 1
ATOM 1440 N N . GLN A 1 185 ? 10.620 -7.209 -47.445 1.00 70.00 185 GLN A N 1
ATOM 1441 C CA . GLN A 1 185 ? 11.093 -7.584 -48.766 1.00 70.00 185 GLN A CA 1
ATOM 1442 C C . GLN A 1 185 ? 9.921 -8.184 -49.532 1.00 70.00 185 GLN A C 1
ATOM 1444 O O . GLN A 1 185 ? 9.305 -9.152 -49.096 1.00 70.00 185 GLN A O 1
ATOM 1449 N N . THR A 1 186 ? 9.582 -7.603 -50.678 1.00 71.25 186 THR A N 1
ATOM 1450 C CA . THR A 1 186 ? 8.526 -8.153 -51.526 1.00 71.25 186 THR A CA 1
ATOM 1451 C C . THR A 1 186 ? 9.177 -9.005 -52.600 1.00 71.25 186 THR A C 1
ATOM 1453 O O . THR A 1 186 ? 9.862 -8.477 -53.474 1.00 71.25 186 THR A O 1
ATOM 1456 N N . VAL A 1 187 ? 8.979 -10.318 -52.531 1.00 73.56 187 VAL A N 1
ATOM 1457 C CA . VAL A 1 187 ? 9.484 -11.257 -53.535 1.00 73.56 187 VAL A CA 1
ATOM 1458 C C . VAL A 1 187 ? 8.318 -11.697 -54.410 1.00 73.56 187 VAL A C 1
ATOM 1460 O O . VAL A 1 187 ? 7.267 -12.109 -53.912 1.00 73.56 187 VAL A O 1
ATOM 1463 N N . LYS A 1 188 ? 8.487 -11.591 -55.731 1.00 74.81 188 LYS A N 1
ATOM 1464 C CA . LYS A 1 188 ? 7.554 -12.189 -56.689 1.00 74.81 188 LYS A CA 1
ATOM 1465 C C . LYS A 1 188 ? 7.797 -13.688 -56.702 1.00 74.81 188 LYS A C 1
ATOM 1467 O O . LYS A 1 188 ? 8.864 -14.131 -57.113 1.00 74.81 188 LYS A O 1
ATOM 1472 N N . VAL A 1 189 ? 6.811 -14.449 -56.251 1.00 77.00 189 VAL A N 1
ATOM 1473 C CA . VAL A 1 189 ? 6.858 -15.908 -56.269 1.00 77.00 189 VAL A CA 1
ATOM 1474 C C . VAL A 1 189 ? 5.944 -16.385 -57.385 1.00 77.00 189 VAL A C 1
ATOM 1476 O O . VAL A 1 189 ? 4.767 -16.018 -57.430 1.00 77.00 189 VAL A O 1
ATOM 1479 N N . GLU A 1 190 ? 6.502 -17.164 -58.302 1.00 71.75 190 GLU A N 1
ATOM 1480 C CA . GLU A 1 190 ? 5.748 -17.812 -59.368 1.00 71.75 190 GLU A CA 1
ATOM 1481 C C . GLU A 1 190 ? 4.897 -18.938 -58.772 1.00 71.75 190 GLU A C 1
ATOM 1483 O O . GLU A 1 190 ? 5.379 -19.756 -57.986 1.00 71.75 190 GLU A O 1
ATOM 1488 N N . ARG A 1 191 ? 3.602 -18.934 -59.084 1.00 77.50 191 ARG A N 1
ATOM 1489 C CA . ARG A 1 191 ? 2.644 -19.975 -58.706 1.00 77.50 191 ARG A CA 1
ATOM 1490 C C . ARG A 1 191 ? 1.923 -20.475 -59.954 1.00 77.50 191 ARG A C 1
ATOM 1492 O O . ARG A 1 191 ? 1.979 -19.849 -61.007 1.00 77.50 191 ARG A O 1
ATOM 1499 N N . GLU A 1 192 ? 1.195 -21.576 -59.795 1.00 72.88 192 GLU A N 1
ATOM 1500 C CA . GLU A 1 192 ? 0.475 -22.308 -60.852 1.00 72.88 192 GLU A CA 1
ATOM 1501 C C . GLU A 1 192 ? -0.444 -21.431 -61.734 1.00 72.88 192 GLU A C 1
ATOM 1503 O O . GLU A 1 192 ? -0.697 -21.773 -62.882 1.00 72.88 192 GLU A O 1
ATOM 1508 N N . TYR A 1 193 ? -0.869 -20.256 -61.243 1.00 71.19 193 TYR A N 1
ATOM 1509 C CA . TYR A 1 193 ? -1.686 -19.280 -61.979 1.00 71.19 193 TYR A CA 1
ATOM 1510 C C . TYR A 1 193 ? -1.092 -17.854 -61.973 1.00 71.19 193 TYR A C 1
ATOM 1512 O O . TYR A 1 193 ? -1.819 -16.867 -61.851 1.00 71.19 193 TYR A O 1
ATOM 1520 N N . GLY A 1 194 ? 0.236 -17.727 -62.081 1.00 78.25 194 GLY A N 1
ATOM 1521 C CA . GLY A 1 194 ? 0.943 -16.449 -62.247 1.00 78.25 194 GLY A CA 1
ATOM 1522 C C . GLY A 1 194 ? 1.746 -15.993 -61.024 1.00 78.25 194 GLY A C 1
ATOM 1523 O O . GLY A 1 194 ? 1.994 -16.751 -60.087 1.00 78.25 194 GLY A O 1
ATOM 1524 N N . TYR A 1 195 ? 2.188 -14.731 -61.031 1.00 73.62 195 TYR A N 1
ATOM 1525 C CA . TYR A 1 195 ? 3.040 -14.176 -59.974 1.00 73.62 195 TYR A CA 1
ATOM 1526 C C . TYR A 1 195 ? 2.218 -13.620 -58.809 1.00 73.62 195 TYR A C 1
ATOM 1528 O O . TYR A 1 195 ? 1.384 -12.733 -58.993 1.00 73.62 195 TYR A O 1
ATOM 1536 N N . GLN A 1 196 ? 2.519 -14.066 -57.588 1.00 73.00 196 GLN A N 1
ATOM 1537 C CA . GLN A 1 196 ? 2.043 -13.423 -56.363 1.00 73.00 196 GLN A CA 1
ATOM 1538 C C . GLN A 1 196 ? 3.196 -12.731 -55.638 1.00 73.00 196 GLN A C 1
ATOM 1540 O O . GLN A 1 196 ? 4.280 -13.288 -55.474 1.00 73.00 196 GLN A O 1
ATOM 1545 N N . ASN A 1 197 ? 2.942 -11.514 -55.159 1.00 74.25 197 ASN A N 1
ATOM 1546 C CA . ASN A 1 197 ? 3.857 -10.818 -54.263 1.00 74.25 197 ASN A CA 1
ATOM 1547 C C . ASN A 1 197 ? 3.757 -11.450 -52.871 1.00 74.25 197 ASN A C 1
ATOM 1549 O O . ASN A 1 197 ? 2.744 -11.283 -52.190 1.00 74.25 197 ASN A O 1
ATOM 1553 N N . GLN A 1 198 ? 4.800 -12.150 -52.436 1.00 71.06 198 GLN A N 1
ATOM 1554 C CA . GLN A 1 198 ? 4.936 -12.550 -51.040 1.00 71.06 198 GLN A CA 1
ATOM 1555 C C . GLN A 1 198 ? 5.767 -11.511 -50.300 1.00 71.06 198 GLN A C 1
ATOM 1557 O O . GLN A 1 198 ? 6.853 -11.128 -50.736 1.00 71.06 198 GLN A O 1
ATOM 1562 N N . ARG A 1 199 ? 5.238 -11.046 -49.167 1.00 70.81 199 ARG A N 1
ATOM 1563 C CA . ARG A 1 199 ? 5.992 -10.215 -48.232 1.00 70.81 199 ARG A CA 1
ATOM 1564 C C . ARG A 1 199 ? 6.811 -11.134 -47.343 1.00 70.81 199 ARG A C 1
ATOM 1566 O O . ARG A 1 199 ? 6.262 -11.961 -46.615 1.00 70.81 199 ARG A O 1
ATOM 1573 N N . HIS A 1 200 ? 8.121 -11.000 -47.424 1.00 68.94 200 HIS A N 1
ATOM 1574 C CA . HIS A 1 200 ? 9.057 -11.613 -46.508 1.00 68.94 200 HIS A CA 1
ATOM 1575 C C . HIS A 1 200 ? 9.477 -10.579 -45.484 1.00 68.94 200 HIS A C 1
ATOM 1577 O O . HIS A 1 200 ? 9.866 -9.455 -45.807 1.00 68.94 200 HIS A O 1
ATOM 1583 N N . ARG A 1 201 ? 9.364 -10.990 -44.225 1.00 66.56 201 ARG A N 1
ATOM 1584 C CA . ARG A 1 201 ? 9.756 -10.178 -43.089 1.00 66.56 201 ARG A CA 1
ATOM 1585 C C . ARG A 1 201 ? 11.220 -9.787 -43.247 1.00 66.56 201 ARG A C 1
ATOM 1587 O O . ARG A 1 201 ? 12.048 -10.645 -43.556 1.00 66.56 201 ARG A O 1
ATOM 1594 N N . HIS A 1 202 ? 11.540 -8.517 -43.010 1.00 68.00 202 HIS A N 1
ATOM 1595 C CA . HIS A 1 202 ? 12.938 -8.104 -42.962 1.00 68.00 202 HIS A CA 1
ATOM 1596 C C . HIS A 1 202 ? 13.684 -8.981 -41.930 1.00 68.00 202 HIS A C 1
ATOM 1598 O O . HIS A 1 202 ? 13.191 -9.119 -40.806 1.00 68.00 202 HIS A O 1
ATOM 1604 N N . PRO A 1 203 ? 14.845 -9.576 -42.259 1.00 66.62 203 PRO A N 1
ATOM 1605 C CA . PRO A 1 203 ? 15.540 -10.528 -41.379 1.00 66.62 203 PRO A CA 1
ATOM 1606 C C . PRO A 1 203 ? 15.938 -9.929 -40.019 1.00 66.62 203 PRO A C 1
ATOM 1608 O O . PRO A 1 203 ? 16.122 -10.650 -39.042 1.00 66.62 203 PRO A O 1
ATOM 1611 N N . ASP A 1 204 ? 16.005 -8.600 -39.932 1.00 67.12 204 ASP A N 1
ATOM 1612 C CA . ASP A 1 204 ? 16.277 -7.864 -38.692 1.00 67.12 204 ASP A CA 1
ATOM 1613 C C . ASP A 1 204 ? 15.023 -7.365 -37.947 1.00 67.12 204 ASP A C 1
ATOM 1615 O O . ASP A 1 204 ? 15.151 -6.716 -36.909 1.00 67.12 204 ASP A O 1
ATOM 1619 N N . ALA A 1 205 ? 13.807 -7.660 -38.418 1.00 68.19 205 ALA A N 1
ATOM 1620 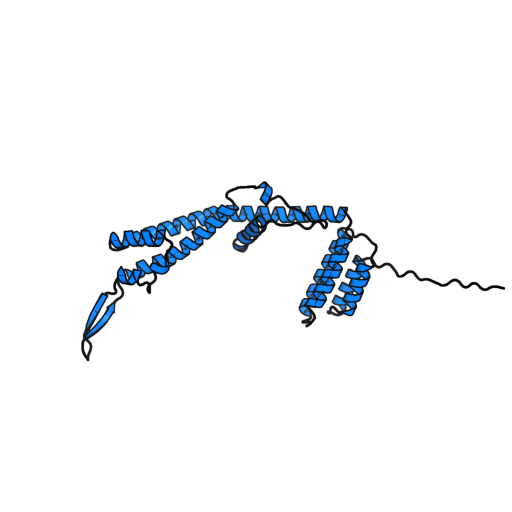C CA . ALA A 1 205 ? 12.573 -7.160 -37.801 1.00 68.19 205 ALA A CA 1
ATOM 1621 C C . ALA A 1 205 ? 12.380 -7.647 -36.351 1.00 68.19 205 ALA A C 1
ATOM 1623 O O . ALA A 1 205 ? 11.854 -6.905 -35.526 1.00 68.19 205 ALA A O 1
ATOM 1624 N N . ASP A 1 206 ? 12.837 -8.861 -36.018 1.00 70.25 206 ASP A N 1
ATOM 1625 C CA . ASP A 1 206 ? 12.819 -9.382 -34.639 1.00 70.25 206 ASP A CA 1
ATOM 1626 C C . ASP A 1 206 ? 13.762 -8.614 -33.702 1.00 70.25 206 ASP A C 1
ATOM 1628 O O . ASP A 1 206 ? 13.477 -8.428 -32.517 1.00 70.25 206 ASP A O 1
ATOM 1632 N N . LYS A 1 207 ? 14.879 -8.111 -34.242 1.00 69.50 207 LYS A N 1
ATOM 1633 C CA . LYS A 1 207 ? 15.827 -7.281 -33.489 1.00 69.50 207 LYS A CA 1
ATOM 1634 C C . LYS A 1 207 ? 15.198 -5.931 -33.133 1.00 69.50 207 LYS A C 1
ATOM 1636 O O . LYS A 1 207 ? 15.488 -5.397 -32.066 1.00 69.50 207 LYS A O 1
ATOM 1641 N N . TRP A 1 208 ? 14.299 -5.418 -33.974 1.00 69.56 208 TRP A N 1
ATOM 1642 C CA . TRP A 1 208 ? 13.584 -4.161 -33.749 1.00 69.56 208 TRP A CA 1
ATOM 1643 C C . TRP A 1 208 ? 12.421 -4.299 -32.765 1.00 69.56 208 TRP A C 1
ATOM 1645 O O . TRP A 1 208 ? 12.328 -3.502 -31.839 1.00 69.56 208 TRP A O 1
ATOM 1655 N N . THR A 1 209 ? 11.590 -5.341 -32.878 1.00 70.19 209 THR A N 1
ATOM 1656 C CA . THR A 1 209 ? 10.481 -5.561 -31.928 1.00 70.19 209 THR A CA 1
ATOM 1657 C C . THR A 1 209 ? 10.981 -5.797 -30.500 1.00 70.19 209 THR A C 1
ATOM 1659 O O . THR A 1 209 ? 10.324 -5.398 -29.545 1.00 70.19 209 THR A O 1
ATOM 1662 N N . SER A 1 210 ? 12.197 -6.335 -30.328 1.00 78.25 210 SER A N 1
ATOM 1663 C CA . SER A 1 210 ? 12.821 -6.430 -29.000 1.00 78.25 210 SER A CA 1
ATOM 1664 C C . SER A 1 210 ? 13.058 -5.068 -28.320 1.00 78.25 210 SER A C 1
ATOM 1666 O O . SER A 1 210 ? 13.033 -4.993 -27.093 1.00 78.25 210 SER A O 1
ATOM 1668 N N . LEU A 1 211 ? 13.231 -3.974 -29.081 1.00 81.50 211 LEU A N 1
ATOM 1669 C CA . LEU A 1 211 ? 13.402 -2.625 -28.521 1.00 81.50 211 LEU A CA 1
ATOM 1670 C C . LEU A 1 211 ? 12.112 -2.085 -27.900 1.00 81.50 211 LEU A C 1
ATOM 1672 O O . LEU A 1 211 ? 12.188 -1.316 -26.940 1.00 81.50 211 LEU A O 1
ATOM 1676 N N . GLU A 1 212 ? 10.948 -2.488 -28.414 1.00 86.06 212 GLU A N 1
ATOM 1677 C CA . GLU A 1 212 ? 9.665 -2.167 -27.789 1.00 86.06 212 GLU A CA 1
ATOM 1678 C C . GLU A 1 212 ? 9.587 -2.811 -26.402 1.00 86.06 212 GLU A C 1
ATOM 1680 O O . GLU A 1 212 ? 9.435 -2.110 -25.400 1.00 86.06 212 GLU A O 1
ATOM 1685 N N . ASP A 1 213 ? 9.786 -4.129 -26.332 1.00 86.00 213 ASP A N 1
ATOM 1686 C CA . ASP A 1 213 ? 9.691 -4.899 -25.090 1.00 86.00 213 ASP A CA 1
ATOM 1687 C C . ASP A 1 213 ? 10.690 -4.425 -24.028 1.00 86.00 213 ASP A C 1
ATOM 1689 O O . ASP A 1 213 ? 10.329 -4.195 -22.868 1.00 86.00 213 ASP A O 1
ATOM 1693 N N . ILE A 1 214 ? 11.961 -4.269 -24.412 1.00 86.69 214 ILE A N 1
ATOM 1694 C CA . ILE A 1 214 ? 13.023 -3.815 -23.507 1.00 86.69 214 ILE A CA 1
ATOM 1695 C C . ILE A 1 214 ? 12.764 -2.360 -23.095 1.00 86.69 214 ILE A C 1
ATOM 1697 O O . ILE A 1 214 ? 12.905 -2.012 -21.922 1.00 86.69 214 ILE A O 1
ATOM 1701 N N . GLY A 1 215 ? 12.322 -1.513 -24.026 1.00 85.81 215 GLY A N 1
ATOM 1702 C CA . GLY A 1 215 ? 12.002 -0.113 -23.773 1.00 85.81 215 GLY A CA 1
ATOM 1703 C C . GLY A 1 215 ? 10.850 0.084 -22.786 1.00 85.81 215 GLY A C 1
ATOM 1704 O O . GLY A 1 215 ? 10.960 0.875 -21.846 1.00 85.81 215 GLY A O 1
ATOM 1705 N N . VAL A 1 216 ? 9.770 -0.690 -22.930 1.00 87.69 216 VAL A N 1
ATOM 1706 C CA . VAL A 1 216 ? 8.636 -0.691 -21.992 1.00 87.69 216 VAL A CA 1
ATOM 1707 C C . VAL A 1 216 ? 9.080 -1.144 -20.599 1.00 87.69 216 VAL A C 1
ATOM 1709 O O . VAL A 1 216 ? 8.727 -0.504 -19.598 1.00 87.69 216 VAL A O 1
ATOM 1712 N N . LYS A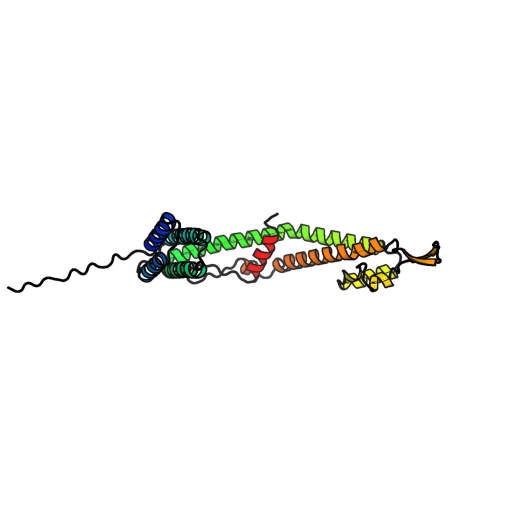 1 217 ? 9.895 -2.205 -20.514 1.00 88.94 217 LYS A N 1
ATOM 1713 C CA . LYS A 1 217 ? 10.461 -2.691 -19.244 1.00 88.94 217 LYS A CA 1
ATOM 1714 C C . LYS A 1 217 ? 11.372 -1.651 -18.592 1.00 88.94 217 LYS A C 1
ATOM 1716 O O . LYS A 1 217 ? 11.210 -1.375 -17.400 1.00 88.94 217 LYS A O 1
ATOM 1721 N N . TRP A 1 218 ? 12.259 -1.021 -19.363 1.00 90.00 218 TRP A N 1
ATOM 1722 C CA . TRP A 1 218 ? 13.122 0.062 -18.892 1.00 90.00 218 TRP A CA 1
ATOM 1723 C C . TRP A 1 218 ? 12.303 1.238 -18.363 1.00 90.00 218 TRP A C 1
ATOM 1725 O O . TRP A 1 218 ? 12.532 1.679 -17.243 1.00 90.00 218 TRP A O 1
ATOM 1735 N N . ALA A 1 219 ? 11.285 1.700 -19.093 1.00 87.31 219 ALA A N 1
ATOM 1736 C CA . ALA A 1 219 ? 10.432 2.804 -18.655 1.00 87.31 219 ALA A CA 1
ATOM 1737 C C . ALA A 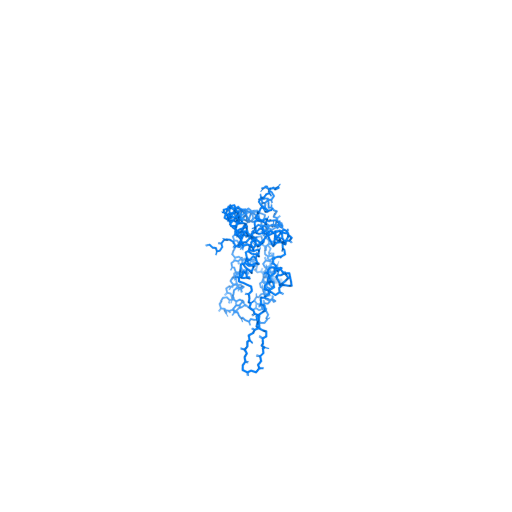1 219 ? 9.637 2.471 -17.380 1.00 87.31 219 ALA A C 1
ATOM 1739 O O . ALA A 1 219 ? 9.432 3.327 -16.514 1.00 87.31 219 ALA A O 1
ATOM 1740 N N . GLY A 1 220 ? 9.178 1.225 -17.232 1.00 88.69 220 GLY A N 1
ATOM 1741 C CA . GLY A 1 220 ? 8.590 0.730 -15.984 1.00 88.69 220 GLY A CA 1
ATOM 1742 C C . GLY A 1 220 ? 9.586 0.757 -14.818 1.00 88.69 220 GLY A C 1
ATOM 1743 O O . GLY A 1 220 ? 9.258 1.244 -13.730 1.00 88.69 220 GLY A O 1
ATOM 1744 N N . MET A 1 221 ? 10.814 0.297 -15.063 1.00 88.75 221 MET A N 1
ATOM 1745 C CA . MET A 1 221 ? 11.894 0.282 -14.077 1.00 88.75 221 MET A CA 1
ATOM 1746 C C . MET A 1 221 ? 12.325 1.698 -13.679 1.00 88.75 221 MET A C 1
ATOM 1748 O O . MET A 1 221 ? 12.323 2.021 -12.496 1.00 88.75 221 MET A O 1
ATOM 1752 N N . ALA A 1 222 ? 12.589 2.577 -14.645 1.00 86.56 222 ALA A N 1
ATOM 1753 C CA . ALA A 1 222 ? 12.980 3.966 -14.428 1.00 86.56 222 ALA A CA 1
ATOM 1754 C C . ALA A 1 222 ? 11.913 4.749 -13.649 1.00 86.56 222 ALA A C 1
ATOM 1756 O O . ALA A 1 222 ? 12.245 5.499 -12.737 1.00 86.56 222 ALA A O 1
ATOM 1757 N N . ARG A 1 223 ? 10.617 4.532 -13.928 1.00 89.06 223 ARG A N 1
ATOM 1758 C CA . ARG A 1 223 ? 9.524 5.108 -13.119 1.00 89.06 223 ARG A CA 1
ATOM 1759 C C . ARG A 1 223 ? 9.537 4.598 -11.680 1.00 89.06 223 ARG A C 1
ATOM 1761 O O . ARG A 1 223 ? 9.347 5.387 -10.759 1.00 89.06 223 ARG A O 1
ATOM 1768 N N . SER A 1 224 ? 9.766 3.301 -11.484 1.00 87.38 224 SER A N 1
ATOM 1769 C CA . SER A 1 224 ? 9.834 2.696 -10.148 1.00 87.38 224 SER A CA 1
ATOM 1770 C C . SER A 1 224 ? 11.036 3.214 -9.361 1.00 87.38 224 SER A C 1
ATOM 1772 O O . SER A 1 224 ? 10.891 3.573 -8.195 1.00 87.38 224 SER A O 1
ATOM 1774 N N . LEU A 1 225 ? 12.191 3.328 -10.019 1.00 87.94 225 LEU A N 1
ATOM 1775 C CA . LEU A 1 225 ? 13.411 3.895 -9.460 1.00 87.94 225 LEU A CA 1
ATOM 1776 C C . LEU A 1 225 ? 13.229 5.375 -9.119 1.00 87.94 225 LEU A C 1
ATOM 1778 O O . LEU A 1 225 ? 13.499 5.768 -7.991 1.00 87.94 225 LEU A O 1
ATOM 1782 N N . ASN A 1 226 ? 12.699 6.182 -10.041 1.00 88.50 226 ASN A N 1
ATOM 1783 C CA . ASN A 1 226 ? 12.420 7.597 -9.797 1.00 88.50 226 ASN A CA 1
ATOM 1784 C C . ASN A 1 226 ? 11.436 7.788 -8.643 1.00 88.50 226 ASN A C 1
ATOM 1786 O O . ASN A 1 226 ? 11.639 8.684 -7.833 1.00 88.50 226 ASN A O 1
ATOM 1790 N N . LYS A 1 227 ? 10.411 6.933 -8.523 1.00 87.38 227 LYS A N 1
ATOM 1791 C CA . LYS A 1 227 ? 9.461 6.973 -7.404 1.00 87.38 227 LYS A CA 1
ATOM 1792 C C . LYS A 1 227 ? 10.110 6.562 -6.079 1.00 87.38 227 LYS A C 1
ATOM 1794 O O . LYS A 1 227 ? 9.916 7.238 -5.076 1.00 87.38 227 LYS A O 1
ATOM 1799 N N . ALA A 1 228 ? 10.910 5.496 -6.062 1.00 84.00 228 ALA A N 1
ATOM 1800 C CA . ALA A 1 228 ? 11.677 5.102 -4.878 1.00 84.00 228 ALA A CA 1
ATOM 1801 C C . ALA A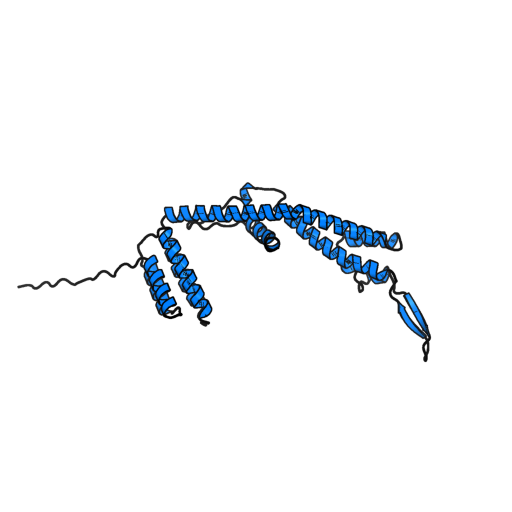 1 228 ? 12.629 6.226 -4.443 1.00 84.00 228 ALA A C 1
ATOM 1803 O O . ALA A 1 228 ? 12.669 6.612 -3.276 1.00 84.00 228 ALA A O 1
ATOM 1804 N N . GLN A 1 229 ? 13.344 6.810 -5.403 1.00 86.00 229 GLN A N 1
ATOM 1805 C CA . GLN A 1 229 ? 14.240 7.927 -5.170 1.00 86.00 229 GLN A CA 1
ATOM 1806 C C . GLN A 1 229 ? 13.490 9.195 -4.766 1.00 86.00 229 GLN A C 1
ATOM 1808 O O . GLN A 1 229 ? 13.996 9.892 -3.911 1.00 86.00 229 GLN A O 1
ATOM 1813 N N . SER A 1 230 ? 12.304 9.514 -5.288 1.00 84.38 230 SER A N 1
ATOM 1814 C CA . SER A 1 230 ? 11.542 10.692 -4.840 1.00 84.38 230 SER A CA 1
ATOM 1815 C C . SER A 1 230 ? 10.993 10.534 -3.422 1.00 84.38 230 SER A C 1
ATOM 1817 O O . SER A 1 230 ? 10.755 11.526 -2.748 1.00 84.38 230 SER A O 1
ATOM 1819 N N . ILE A 1 231 ? 10.777 9.293 -2.973 1.00 78.44 231 ILE A N 1
ATOM 1820 C CA . ILE A 1 231 ? 10.374 8.985 -1.595 1.00 78.44 231 ILE A CA 1
ATOM 1821 C C . ILE A 1 231 ? 11.581 9.073 -0.636 1.00 78.44 231 ILE A C 1
ATOM 1823 O O . ILE A 1 231 ? 11.403 9.419 0.529 1.00 78.44 231 ILE A O 1
ATOM 1827 N N . ILE A 1 232 ? 12.804 8.763 -1.103 1.00 75.38 232 ILE A N 1
ATOM 1828 C CA . ILE A 1 232 ? 14.019 8.681 -0.262 1.00 75.38 232 ILE A CA 1
ATOM 1829 C C . ILE A 1 232 ? 14.947 9.911 -0.365 1.00 75.38 232 ILE A C 1
ATOM 1831 O O . ILE A 1 232 ? 15.594 10.257 0.627 1.00 75.38 232 ILE A O 1
ATOM 1835 N N . LYS A 1 233 ? 15.060 10.556 -1.538 1.00 71.62 233 LYS A N 1
ATOM 1836 C CA . LYS A 1 233 ? 15.827 11.797 -1.758 1.00 71.62 233 LYS A CA 1
ATOM 1837 C C . LYS A 1 233 ? 15.164 12.878 -0.887 1.00 71.62 233 LYS A C 1
ATOM 1839 O O . LYS A 1 233 ? 13.954 13.043 -0.946 1.00 71.62 233 LYS A O 1
ATOM 1844 N N . PRO A 1 234 ? 15.898 13.538 0.004 1.00 63.81 234 PRO A N 1
ATOM 1845 C CA . PRO A 1 234 ? 15.402 13.924 1.323 1.00 63.81 234 PRO A CA 1
ATOM 1846 C C . PRO A 1 234 ? 14.609 15.238 1.323 1.00 63.81 234 PRO A C 1
ATOM 1848 O O . PRO A 1 234 ? 14.921 16.139 0.552 1.00 63.81 234 PRO A O 1
ATOM 1851 N N . ALA A 1 235 ? 13.675 15.386 2.271 1.00 48.88 235 ALA A N 1
ATOM 1852 C CA . ALA A 1 235 ? 13.295 16.713 2.768 1.00 48.88 235 ALA A CA 1
ATOM 1853 C C . ALA A 1 235 ? 12.921 16.744 4.251 1.00 48.88 235 ALA A C 1
ATOM 1855 O O . ALA A 1 235 ? 13.131 17.780 4.849 1.00 48.88 235 ALA A O 1
ATOM 1856 N N . ASP A 1 236 ? 12.487 15.644 4.880 1.00 54.53 236 ASP A N 1
ATOM 1857 C CA . ASP A 1 236 ? 12.459 15.584 6.344 1.00 54.53 236 ASP A CA 1
ATOM 1858 C C . ASP A 1 236 ? 12.303 14.140 6.848 1.00 54.53 236 ASP A C 1
ATOM 1860 O O . ASP A 1 236 ? 11.197 13.603 6.949 1.00 54.53 236 ASP A O 1
ATOM 1864 N N . LYS A 1 237 ? 13.418 13.498 7.241 1.00 57.44 237 LYS A N 1
ATOM 1865 C CA . LYS A 1 237 ? 13.356 12.275 8.072 1.00 57.44 237 LYS A CA 1
ATOM 1866 C C . LYS A 1 237 ? 12.445 12.506 9.287 1.00 57.44 237 LYS A C 1
ATOM 1868 O O . LYS A 1 237 ? 11.722 11.594 9.664 1.00 57.44 237 LYS A O 1
ATOM 1873 N N . LEU A 1 238 ? 12.449 13.735 9.814 1.00 55.62 238 LEU A N 1
ATOM 1874 C CA . LEU A 1 238 ? 11.605 14.203 10.910 1.00 55.62 238 LEU A CA 1
ATOM 1875 C C . LEU A 1 238 ? 10.110 14.274 10.554 1.00 55.62 238 LEU A C 1
ATOM 1877 O O . LEU A 1 238 ? 9.303 13.937 11.405 1.00 55.62 238 LEU A O 1
ATOM 1881 N N . GLN A 1 239 ? 9.721 14.633 9.324 1.00 62.38 239 GLN A N 1
ATOM 1882 C CA . GLN A 1 239 ? 8.316 14.705 8.876 1.00 62.38 239 GLN A CA 1
ATOM 1883 C C . GLN A 1 239 ? 7.754 13.329 8.530 1.00 62.38 239 GLN A C 1
ATOM 1885 O O . GLN A 1 239 ? 6.562 13.078 8.678 1.00 62.38 239 GLN A O 1
ATOM 1890 N N . LEU A 1 240 ? 8.609 12.417 8.059 1.00 65.88 240 LEU A N 1
ATOM 1891 C CA . LEU A 1 240 ? 8.194 11.038 7.832 1.00 65.88 240 LEU A CA 1
ATOM 1892 C C . LEU A 1 240 ? 8.003 10.289 9.146 1.00 65.88 240 LEU A C 1
ATOM 1894 O O . LEU A 1 240 ? 7.168 9.398 9.183 1.00 65.88 240 LEU A O 1
ATOM 1898 N N . THR A 1 241 ? 8.714 10.640 10.218 1.00 66.25 241 THR A N 1
ATOM 1899 C CA . THR A 1 241 ? 8.521 10.021 11.540 1.00 66.25 241 THR A CA 1
ATOM 1900 C C . THR A 1 241 ? 7.612 10.819 12.468 1.00 66.25 241 THR A C 1
ATOM 1902 O O . THR A 1 241 ? 7.153 10.255 13.458 1.00 66.25 241 THR A O 1
ATOM 1905 N N . SER A 1 242 ? 7.342 12.097 12.182 1.00 72.75 242 SER A N 1
ATOM 1906 C CA . SER A 1 242 ? 6.399 12.888 12.969 1.00 72.75 242 SER A CA 1
ATOM 1907 C C . 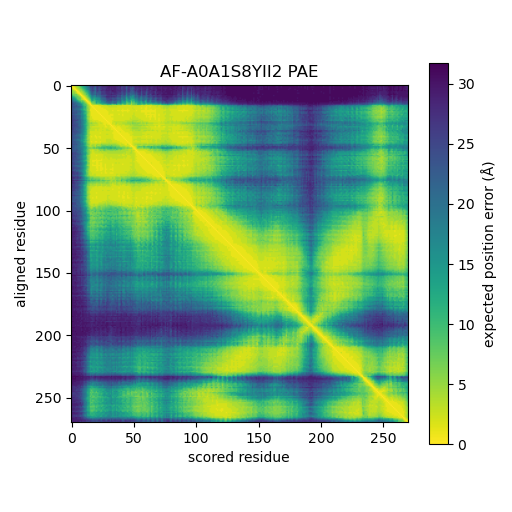SER A 1 242 ? 4.982 12.400 12.721 1.00 72.75 242 SER A C 1
ATOM 1909 O O . SER A 1 242 ? 4.587 12.025 11.614 1.00 72.75 242 SER A O 1
ATOM 1911 N N . GLN A 1 243 ? 4.217 12.354 13.797 1.00 78.06 243 GLN A N 1
ATOM 1912 C CA . GLN A 1 243 ? 2.867 11.836 13.784 1.00 78.06 243 GLN A CA 1
ATOM 1913 C C . GLN A 1 243 ? 1.983 12.802 14.540 1.00 78.06 243 GLN A C 1
ATOM 1915 O O . GLN A 1 243 ? 2.358 13.316 15.591 1.00 78.06 243 GLN A O 1
ATOM 1920 N N . GLN A 1 244 ? 0.818 13.066 13.966 1.00 80.56 244 GLN A N 1
ATOM 1921 C CA . GLN A 1 244 ? -0.226 13.827 14.626 1.00 80.56 244 GLN A CA 1
ATOM 1922 C C . GLN A 1 244 ? -1.254 12.841 15.145 1.00 80.56 244 GLN A C 1
ATOM 1924 O O . GLN A 1 244 ? -1.674 11.953 14.404 1.00 80.56 244 GLN A O 1
ATOM 1929 N N . THR A 1 245 ? -1.651 12.994 16.399 1.00 81.56 245 THR A N 1
ATOM 1930 C CA . THR A 1 245 ? -2.746 12.230 16.985 1.00 81.56 245 THR A CA 1
ATOM 1931 C C . THR A 1 245 ? -3.987 13.104 17.103 1.00 81.56 245 THR A C 1
ATOM 1933 O O . THR A 1 245 ? -3.888 14.305 17.359 1.00 81.56 245 THR A O 1
ATOM 1936 N N . ASP A 1 246 ? -5.165 12.526 16.878 1.00 83.38 246 ASP A N 1
ATOM 1937 C CA . ASP A 1 246 ? -6.415 13.203 17.212 1.00 83.38 246 ASP A CA 1
ATOM 1938 C C . ASP A 1 246 ? -6.672 13.207 18.726 1.00 83.38 246 ASP A C 1
ATOM 1940 O O . ASP A 1 246 ? -5.945 12.609 19.523 1.00 83.38 246 ASP A O 1
ATOM 1944 N N . ARG A 1 247 ? -7.770 13.859 19.122 1.00 78.69 247 ARG A N 1
ATOM 1945 C CA . ARG A 1 247 ? -8.242 13.922 20.515 1.00 78.69 247 ARG A CA 1
ATOM 1946 C C . ARG A 1 247 ? -8.580 12.553 21.120 1.00 78.69 247 ARG A C 1
ATOM 1948 O O . ARG A 1 247 ? -8.867 12.483 22.305 1.00 78.69 247 ARG A O 1
ATOM 1955 N N . LEU A 1 248 ? -8.592 11.488 20.321 1.00 78.75 248 LEU A N 1
ATOM 1956 C CA . LEU A 1 248 ? -8.904 10.121 20.728 1.00 78.75 248 LEU A CA 1
ATOM 1957 C C . LEU A 1 248 ? -7.678 9.191 20.609 1.00 78.75 248 LEU A C 1
ATOM 1959 O O . LEU A 1 248 ? -7.819 7.971 20.748 1.00 78.75 248 LEU A O 1
ATOM 1963 N N . GLY A 1 249 ? -6.490 9.745 20.340 1.00 76.69 249 GLY A N 1
ATOM 1964 C CA . GLY A 1 249 ? -5.227 9.014 20.239 1.00 76.69 249 GLY A CA 1
ATOM 1965 C C . GLY A 1 249 ? -5.037 8.234 18.933 1.00 76.69 249 GLY A C 1
ATOM 1966 O O . GLY A 1 249 ? -4.210 7.320 18.881 1.00 76.69 249 GLY A O 1
ATOM 1967 N N . ASP A 1 250 ? -5.796 8.535 17.875 1.00 81.94 250 ASP A N 1
ATOM 1968 C CA . ASP A 1 250 ? -5.567 7.954 16.548 1.00 81.94 250 ASP A CA 1
ATOM 1969 C C . ASP A 1 250 ? -4.491 8.724 15.788 1.00 81.94 250 ASP A C 1
ATOM 1971 O O . ASP A 1 250 ? -4.558 9.941 15.649 1.00 81.94 250 ASP A O 1
ATOM 1975 N N . VAL A 1 251 ? -3.525 7.994 15.230 1.00 85.12 251 VAL A N 1
ATOM 1976 C CA . VAL A 1 251 ? -2.446 8.567 14.420 1.00 85.12 251 VAL A CA 1
ATOM 1977 C C . VAL A 1 251 ? -2.927 8.889 13.006 1.00 85.12 251 VAL A C 1
ATOM 1979 O O . VAL A 1 251 ? -3.366 8.009 12.257 1.00 85.12 251 VAL A O 1
ATOM 1982 N N . HIS A 1 252 ? -2.738 10.137 12.596 1.00 85.06 252 HIS A N 1
ATOM 1983 C CA . HIS A 1 252 ? -2.928 10.601 11.233 1.00 85.06 252 HIS A CA 1
ATOM 1984 C C . HIS A 1 252 ? -1.641 10.490 10.424 1.00 85.06 252 HIS A C 1
ATOM 1986 O O . HIS A 1 252 ? -0.626 11.112 10.732 1.00 85.06 252 HIS A O 1
ATOM 1992 N N . LEU A 1 253 ? -1.719 9.722 9.337 1.00 84.69 253 LEU A N 1
ATOM 1993 C CA . LEU A 1 253 ? -0.633 9.612 8.374 1.00 84.69 253 LEU A CA 1
ATOM 1994 C C . LEU A 1 253 ? -0.706 10.734 7.337 1.00 84.69 253 LEU A C 1
ATOM 1996 O O . LEU A 1 253 ? -1.751 10.935 6.702 1.00 84.69 253 LEU A O 1
ATOM 2000 N N . THR A 1 254 ? 0.423 11.394 7.099 1.00 84.88 254 THR A N 1
ATOM 2001 C CA . THR A 1 254 ? 0.585 12.362 6.013 1.00 84.88 254 THR A CA 1
ATOM 2002 C C . THR A 1 254 ? 0.441 11.674 4.647 1.00 84.88 254 THR A C 1
ATOM 2004 O O . THR A 1 254 ? 0.651 10.459 4.524 1.00 84.88 254 THR A O 1
ATOM 2007 N N . PRO A 1 255 ? 0.107 12.415 3.573 1.00 84.12 255 PRO A N 1
ATOM 2008 C CA . PRO A 1 255 ? 0.074 11.852 2.222 1.00 84.12 255 PRO A CA 1
ATOM 2009 C C . PRO A 1 255 ? 1.384 11.153 1.829 1.00 84.12 255 PRO A C 1
ATOM 2011 O O . PRO A 1 255 ? 1.353 10.103 1.192 1.00 84.12 255 PRO A O 1
ATOM 2014 N N . GLN A 1 256 ? 2.528 11.683 2.267 1.00 81.44 256 GLN A N 1
ATOM 2015 C CA . GLN A 1 256 ? 3.846 11.102 2.008 1.00 81.44 256 GLN A CA 1
ATOM 2016 C C . GLN A 1 256 ? 4.055 9.779 2.758 1.00 81.44 256 GLN A C 1
ATOM 2018 O O . GLN A 1 256 ? 4.491 8.801 2.154 1.00 81.44 256 GLN A O 1
ATOM 2023 N N . GLN A 1 257 ? 3.681 9.703 4.041 1.00 84.12 257 GLN A N 1
ATOM 2024 C CA . GLN A 1 257 ? 3.732 8.452 4.812 1.00 84.12 257 GLN A CA 1
ATOM 2025 C C . GLN A 1 257 ? 2.835 7.373 4.190 1.00 84.12 257 GLN A C 1
ATOM 2027 O O . GLN A 1 257 ? 3.236 6.215 4.089 1.00 84.12 257 GLN A O 1
ATOM 2032 N N . LYS A 1 258 ? 1.644 7.746 3.703 1.00 87.19 258 LYS A N 1
ATOM 2033 C CA . LYS A 1 258 ? 0.755 6.818 2.984 1.00 87.19 258 LYS A CA 1
ATOM 2034 C C . LYS A 1 258 ? 1.401 6.298 1.699 1.00 87.19 258 LYS A C 1
ATOM 2036 O O . LYS A 1 258 ? 1.404 5.092 1.477 1.00 87.19 258 LYS A O 1
ATOM 2041 N N . GLN A 1 259 ? 1.988 7.182 0.890 1.00 86.44 259 GLN A N 1
ATOM 2042 C CA . GLN A 1 259 ? 2.692 6.795 -0.339 1.00 86.44 259 GLN A CA 1
ATOM 2043 C C . GLN A 1 259 ? 3.896 5.885 -0.065 1.00 86.44 259 GLN A C 1
ATOM 2045 O O . GLN A 1 259 ? 4.118 4.933 -0.813 1.00 86.44 259 GLN A O 1
ATOM 2050 N N . LEU A 1 260 ? 4.651 6.153 1.004 1.00 87.31 260 LEU A N 1
ATOM 2051 C CA . LEU A 1 260 ? 5.760 5.318 1.462 1.00 87.31 260 LEU A CA 1
ATOM 2052 C C . LEU A 1 260 ? 5.282 3.899 1.801 1.00 87.31 260 LEU A C 1
ATOM 2054 O O . LEU A 1 260 ? 5.829 2.931 1.273 1.00 87.31 260 LEU A O 1
ATOM 2058 N N . LEU A 1 261 ? 4.256 3.779 2.650 1.00 89.00 261 LEU A N 1
ATOM 2059 C CA . LEU A 1 261 ? 3.704 2.484 3.061 1.00 89.00 261 LEU A CA 1
ATOM 2060 C C . LEU A 1 261 ? 3.123 1.717 1.867 1.00 89.00 261 LEU A C 1
ATOM 2062 O O . LEU A 1 261 ? 3.386 0.526 1.709 1.00 89.00 261 LEU A O 1
ATOM 2066 N N . GLU A 1 262 ? 2.382 2.399 0.991 1.00 90.19 262 GLU A N 1
ATOM 2067 C CA . GLU A 1 262 ? 1.818 1.793 -0.216 1.00 90.19 262 GLU A CA 1
ATOM 2068 C C . GLU A 1 262 ? 2.926 1.288 -1.149 1.00 90.19 262 GLU A C 1
ATOM 2070 O O . GLU A 1 262 ? 2.866 0.160 -1.638 1.00 90.19 262 GLU A O 1
ATOM 2075 N N . PHE A 1 263 ? 3.963 2.094 -1.386 1.00 88.06 263 PHE A N 1
ATOM 2076 C CA . PHE A 1 263 ? 5.063 1.700 -2.256 1.00 88.06 263 PHE A CA 1
ATOM 2077 C C . PHE A 1 263 ? 5.850 0.527 -1.669 1.00 88.06 263 PHE A C 1
ATOM 2079 O O . PHE A 1 263 ? 6.084 -0.445 -2.382 1.00 88.06 263 PHE A O 1
ATOM 2086 N N . ALA A 1 264 ? 6.196 0.574 -0.379 1.00 88.12 264 ALA A N 1
ATOM 2087 C CA . ALA A 1 264 ? 6.906 -0.509 0.298 1.00 88.12 264 ALA A CA 1
ATOM 2088 C C . ALA A 1 264 ? 6.110 -1.825 0.290 1.00 88.12 264 ALA A C 1
ATOM 2090 O O . ALA A 1 264 ? 6.691 -2.881 0.049 1.00 88.12 264 ALA A O 1
ATOM 2091 N N . SER A 1 265 ? 4.779 -1.768 0.436 1.00 89.81 265 SER A N 1
ATOM 2092 C CA . SER A 1 265 ? 3.922 -2.964 0.424 1.00 89.81 265 SER A CA 1
ATOM 2093 C C . SER A 1 265 ? 4.031 -3.796 -0.863 1.00 89.81 265 SER A C 1
ATOM 2095 O O . SER A 1 265 ? 3.853 -5.012 -0.830 1.00 89.81 265 SER A O 1
ATOM 2097 N N . LYS A 1 266 ? 4.406 -3.173 -1.992 1.00 87.88 266 LYS A N 1
ATOM 2098 C CA . LYS A 1 266 ? 4.635 -3.865 -3.276 1.00 87.88 266 LYS A CA 1
ATOM 2099 C C . LYS A 1 266 ? 5.864 -4.777 -3.258 1.00 87.88 266 LYS A C 1
ATOM 2101 O O . LYS A 1 266 ? 6.003 -5.619 -4.143 1.00 87.88 266 LYS A O 1
ATOM 2106 N N . PHE A 1 267 ? 6.738 -4.609 -2.268 1.00 82.19 267 PHE A N 1
ATOM 2107 C CA . PHE A 1 267 ? 8.000 -5.329 -2.132 1.00 82.19 267 PHE A CA 1
ATOM 2108 C C . PHE A 1 267 ? 8.066 -6.198 -0.870 1.00 82.19 267 PHE A C 1
ATOM 2110 O O . PHE A 1 267 ? 8.917 -7.072 -0.810 1.00 82.19 267 PHE A O 1
ATOM 2117 N N . SER A 1 268 ? 7.172 -6.005 0.108 1.00 70.25 268 SER A N 1
ATOM 2118 C CA . SER A 1 268 ? 7.149 -6.782 1.361 1.00 70.25 268 SER A CA 1
ATOM 2119 C C . SER A 1 268 ? 6.492 -8.170 1.254 1.00 70.25 268 SER A C 1
ATOM 2121 O O . SER A 1 268 ? 6.596 -8.946 2.195 1.00 70.25 268 SER A O 1
ATOM 2123 N N . ASN A 1 269 ? 5.825 -8.492 0.137 1.00 54.09 269 ASN A N 1
ATOM 2124 C CA . ASN A 1 269 ? 5.188 -9.799 -0.122 1.00 54.09 269 ASN A CA 1
ATOM 2125 C C . ASN A 1 269 ? 6.023 -10.710 -1.051 1.00 54.09 269 ASN A C 1
ATOM 2127 O O . ASN A 1 269 ? 5.465 -11.557 -1.750 1.00 54.09 269 ASN A O 1
ATOM 2131 N N . ARG A 1 270 ? 7.340 -10.499 -1.120 1.00 44.69 270 ARG A N 1
ATOM 2132 C CA . ARG A 1 270 ? 8.297 -11.344 -1.849 1.00 44.69 270 ARG A CA 1
ATOM 2133 C C . ARG A 1 270 ? 9.373 -11.819 -0.893 1.00 44.69 270 ARG A C 1
ATOM 2135 O O . ARG A 1 270 ? 9.822 -12.965 -1.088 1.00 44.69 270 ARG A O 1
#

Mean predicted aligned error: 13.16 Å

Foldseek 3Di:
DDDDDDDDDDDPDLDALLNLLVVLLVVCVVVLHRDPVSLVSSQVSLLRHPAADALVSLVSSVVSLVSNLVSLVVVPDPCSVVSNVSSVNSNVSNLVRYDPVSLVVLLVVLLVVLLVLLVVLLVLLVVCLVVLVVLLVVLVVVLVVLLVPDDDPVSSVVSVVCLVVLNLCCLPPPHPNLCVSFPFDWDFDQDPVGTDTDGHGRPCSVSSNVSSVSSVVSVVSVVLSVLSCVLVVDDDPPLLSDWDADPSSHTDDDPSVVSSSVSSVVRPVD

Secondary structure (DSSP, 8-state):
----------------HHHHHHHHHHHHHHTTS--HHHHHHHHHHHHT----B-HHHHHHHHHHHHHHHHHHHTTT-TTHHHHHHHHHHHHHHHHTTB-HHHHHHHHHHHHHHHHHHHHHHHHHHHHHHHHHHHHHHHHHHHHHHHHHTSSSHHHHHHHHHHHHTT-GGGGSTT-HHHHHHSPPEEEEEEETTEEEEEEEPPTTHHHHHHHHHHHHHHHHHHHHHHHHHHHHS-S-HHHHH--EE-TTSPEEPPHHHHHHHHHHHTTTT-

Solvent-accessible surface area (backbone atoms only — not comparable to full-atom values): 15038 Å² total; per-residue (Å²): 137,88,83,83,79,80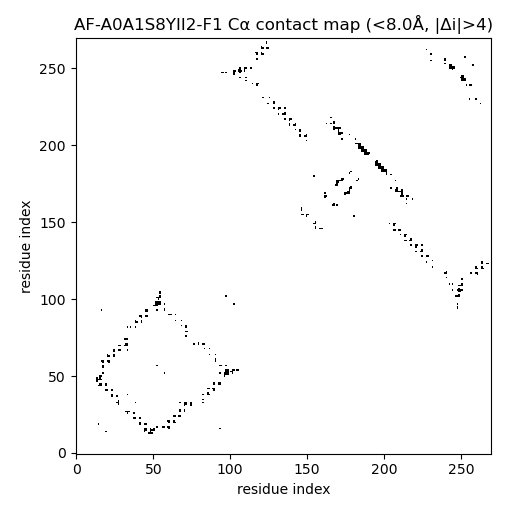,83,87,79,78,74,77,81,83,47,44,42,48,56,31,36,50,50,42,29,52,51,19,60,78,62,62,40,74,49,68,72,51,48,55,53,32,34,57,36,31,71,70,29,88,64,69,31,51,52,69,45,49,53,53,34,52,54,25,52,54,52,43,51,52,42,37,66,75,54,76,47,94,59,43,66,62,53,50,50,50,54,51,50,35,48,52,59,49,56,75,31,44,34,70,71,31,26,50,56,41,27,51,51,45,43,53,54,51,41,51,53,49,54,51,25,52,49,50,47,61,66,46,45,64,57,46,54,51,52,38,52,50,37,55,48,52,50,52,53,46,45,67,70,44,94,46,71,66,60,34,52,51,50,52,55,38,54,76,72,66,45,29,67,48,32,28,85,85,22,70,61,33,41,72,77,50,55,57,44,72,43,78,43,82,47,102,89,47,75,44,78,43,75,39,75,41,91,59,50,68,58,42,38,48,47,20,59,48,41,51,51,35,53,52,42,48,53,51,42,51,51,53,43,64,74,62,59,80,89,46,78,63,64,63,60,54,72,49,61,49,101,69,18,48,69,53,76,51,75,65,48,48,50,46,49,57,57,27,56,78,61,74,85,116

Sequence (270 aa):
MNINCFPCFSKPSQTDSTQAFLNASKAASKKNRVTTSGLEKLLKKVENSPKELSKKDFEQISGCVAKMSNILRNQHSDKLRDKLNVINNAFSQAKEKLTSEAIDARAEENSASRSGQIQQALQTIRNILPALENKEKEYRKEIADAINRLPDTKAKSKAREIIGRGHYSAFSRDSAITQSLFPDQTVKVEREYGYQNQRHRHPDADKWTSLEDIGVKWAGMARSLNKAQSIIKPADKLQLTSQQTDRLGDVHLTPQQKQLLEFASKFSNR

pLDDT: mean 81.37, std 13.3, range [35.0, 95.94]

Nearest PDB structures (foldseek):
  8g53-assembly1_A  TM=2.732E-01  e=4.895E+00  Enhygromyxa salina
  3pdy-assembly2_B  TM=1.911E-01  e=9.878E+00  Homo sapiens

Organism: NCBI:txid1926881

Radius of gyration: 33.97 Å; Cα contacts (8 Å, |Δi|>4): 276; chains: 1; bounding box: 78×39×123 Å